Protein AF-A0A965V7R8-F1 (afdb_monomer_lite)

Foldseek 3Di:
DDPDPPPPPDQQKFKEKFKEQDWPVQRKIKIWIKMWGAPAFPFLEPDPVVSVVVRVLLVVLRVPDPQDPPDDDDDPPDPPCLATAMATDDMDTGQQADPVGHSLRSVVVVCVVVVHGQEYEYQAFLDAQPVLPDPDDDPDLVPDPDPFSVLLQVLQVVCVVPDVDPRDRDDSNQATSVLSVCQSQCLVLQQPGGPPSGTCCDPGNVVVNVVLNVSVVVSCVVRVSHFYEYENLLQLLSLLCLVLVNDNNLSNVCQPQPSNLVSQLVSVVSCVVVSRYDYRPPDDPCLSSCCSRDSSNVSNVSSSSLVSCRRSSQWYFDCVQQPDPDPDSRGRGHTHGVSSVPPRPPD

pLDDT: mean 81.97, std 16.09, range [33.31, 97.5]

Radius of gyration: 20.45 Å; chains: 1; bounding box: 45×70×61 Å

Sequence (347 aa):
MTESSSHRNTSPSVQVIGIHVGGVANQKSSLVRARCTVREIRTGVSDRSLHSLVSKRISESLTGSALGVAGAQYDAESSDLKNSPLFWEAFSSELGPSANLDADTRLLETINDLGGAQIFCLDAPLTFPVCTICSRACRGVTFCPENQVREMIKLWEEEKEHEARRSRMPVPHTERLFEAYARRRYDHLGAGGSIDLESALSSNKAPLTARAHHLARRLKAIYPNAIIVETHPWLAAVGWALHCGFRLNHVGELRQPDSGRIARAGLLKKLELSKIAFRSASFMEDLFLELSDHVEIFAAAIAAMSGWGLVNGLCDIQPVFVDQGLADPLQGWALVPRELATYGWGH

Secondary structure (DSSP, 8-state):
---------PPPEEEEEEEE---TTT--EEEEEEEEE-S------SSHHHHHHHHHHHHHHHHT--------------TT-SSPPEEEEEEEEEE---SSS-HHHHHHHHHHHTT--SEEEESS-SS--TTTS--S----STT---HHHHHHHHHHHHHHHH--S-PPPP-TTT--HHHHHHHHHHGGGSTTS------TTSTTHHHHHHHHHHHHHHHHHH-TT-EEEEE-HHHHHHHHHHHTT--GGGTGGGGSSHHHHHHHHHHHHHHHHTTSEEE-TTS-HHHHHHHHH-HHHHHHHHHHHHHHHHHTT-EE--GGG--S--SSTTTT-EEEEHHHHHHTT--

Structure (mmCIF, N/CA/C/O backbone):
data_AF-A0A965V7R8-F1
#
_entry.id   AF-A0A965V7R8-F1
#
loop_
_atom_site.group_PDB
_atom_site.id
_atom_site.type_symbol
_atom_site.label_atom_id
_atom_site.label_alt_id
_atom_site.label_comp_id
_atom_site.label_asym_id
_atom_site.label_entity_id
_atom_site.label_seq_id
_atom_site.pdbx_PDB_ins_code
_atom_site.Cartn_x
_atom_site.Cartn_y
_atom_site.Cartn_z
_atom_site.occupancy
_atom_site.B_iso_or_equiv
_atom_site.auth_seq_id
_atom_site.auth_comp_id
_atom_site.auth_asym_id
_atom_site.auth_atom_id
_atom_site.pdbx_PDB_model_num
ATOM 1 N N . MET A 1 1 ? -20.746 40.546 32.331 1.00 45.41 1 MET A N 1
ATOM 2 C CA . MET A 1 1 ? -19.821 40.143 31.253 1.00 45.41 1 MET A CA 1
ATOM 3 C C . MET A 1 1 ? -19.759 38.629 31.255 1.00 45.41 1 MET A C 1
ATOM 5 O O . MET A 1 1 ? -19.096 38.053 32.101 1.00 45.41 1 MET A O 1
ATOM 9 N N . THR A 1 2 ? -20.560 37.991 30.411 1.00 42.50 2 THR A N 1
ATOM 10 C CA . THR A 1 2 ? -20.544 36.542 30.193 1.00 42.50 2 THR A CA 1
ATOM 11 C C . THR A 1 2 ? -19.576 36.266 29.054 1.00 42.50 2 THR A C 1
ATOM 13 O O . THR A 1 2 ? -19.882 36.582 27.905 1.00 42.50 2 THR A O 1
ATOM 16 N N . GLU A 1 3 ? -18.395 35.744 29.373 1.00 42.34 3 GLU A N 1
ATOM 17 C CA . GLU A 1 3 ? -17.474 35.205 28.376 1.00 42.34 3 GLU A CA 1
ATOM 18 C C . GLU A 1 3 ? -18.157 34.017 27.697 1.00 42.34 3 GLU A C 1
ATOM 20 O O . GLU A 1 3 ? -18.336 32.955 28.291 1.00 42.34 3 GLU A O 1
ATOM 25 N N . SER A 1 4 ? -18.608 34.207 26.456 1.00 45.66 4 SER A N 1
ATOM 26 C CA . SER A 1 4 ? -19.064 33.094 25.637 1.00 45.66 4 SER A CA 1
ATOM 27 C C . SER A 1 4 ? -17.837 32.249 25.303 1.00 45.66 4 SER A C 1
ATOM 29 O O . SER A 1 4 ? -17.029 32.633 24.450 1.00 45.66 4 SER A O 1
ATOM 31 N N . SER A 1 5 ? -17.674 31.112 25.978 1.00 46.72 5 SER A N 1
ATOM 32 C CA . SER A 1 5 ? -16.709 30.092 25.586 1.00 46.72 5 SER A CA 1
ATOM 33 C C . SER A 1 5 ? -17.102 29.586 24.203 1.00 46.72 5 SER A C 1
ATOM 35 O O . SER A 1 5 ? -17.973 28.729 24.049 1.00 46.72 5 SER A O 1
ATOM 37 N N . SER A 1 6 ? -16.497 30.176 23.174 1.00 47.56 6 SER A N 1
ATOM 38 C CA . SER A 1 6 ? -16.602 29.687 21.808 1.00 47.56 6 SER A CA 1
ATOM 39 C C . SER A 1 6 ? -15.996 28.288 21.777 1.00 47.56 6 SER A C 1
ATOM 41 O O . SER A 1 6 ? -14.780 28.108 21.739 1.00 47.56 6 SER A O 1
ATOM 43 N N . HIS A 1 7 ? -16.857 27.275 21.854 1.00 50.09 7 HIS A N 1
ATOM 44 C CA . HIS A 1 7 ? -16.484 25.906 21.547 1.00 50.09 7 HIS A CA 1
ATOM 45 C C . HIS A 1 7 ? -16.027 25.897 20.090 1.00 50.09 7 HIS A C 1
ATOM 47 O O . HIS A 1 7 ? -16.835 25.883 19.162 1.00 50.09 7 HIS A O 1
ATOM 53 N N . ARG A 1 8 ? -14.712 26.002 19.876 1.00 53.78 8 ARG A N 1
ATOM 54 C CA . ARG A 1 8 ? -14.126 25.832 18.553 1.00 53.78 8 ARG A CA 1
ATOM 55 C C . ARG A 1 8 ? -14.377 24.384 18.166 1.00 53.78 8 ARG A C 1
ATOM 57 O O . ARG A 1 8 ? -13.761 23.487 18.733 1.00 53.78 8 ARG A O 1
ATOM 64 N N . ASN A 1 9 ? -15.296 24.175 17.228 1.00 56.03 9 ASN A N 1
ATOM 65 C CA . ASN A 1 9 ? -15.493 22.881 16.593 1.00 56.03 9 ASN A CA 1
ATOM 66 C C . ASN A 1 9 ? -14.164 22.470 15.957 1.00 56.03 9 ASN A C 1
ATOM 68 O O . ASN A 1 9 ? -13.766 23.002 14.918 1.00 56.03 9 ASN A O 1
ATOM 72 N N . THR A 1 10 ? -13.446 21.562 16.611 1.00 66.75 10 THR A N 1
ATOM 73 C CA . THR A 1 10 ? -12.266 20.938 16.031 1.00 66.75 10 THR A CA 1
ATOM 74 C C . THR A 1 10 ? -12.739 20.117 14.841 1.00 66.75 10 THR A C 1
ATOM 76 O O . THR A 1 10 ? -13.661 19.308 14.942 1.00 66.75 10 THR A O 1
ATOM 79 N N . SER A 1 11 ? -12.161 20.377 13.669 1.00 74.81 11 SER A N 1
ATOM 80 C CA . SER A 1 11 ? -12.463 19.559 12.495 1.00 74.81 11 SER A CA 1
ATOM 81 C C . SER A 1 11 ? -12.041 18.116 12.782 1.00 74.81 11 SER A C 1
ATOM 83 O O . SER A 1 11 ? -10.960 17.919 13.347 1.00 74.81 11 SER A O 1
ATOM 85 N N . PRO A 1 12 ? -12.850 17.112 12.408 1.00 81.62 12 PRO A N 1
ATOM 86 C CA . PRO A 1 12 ? -12.493 15.725 12.647 1.00 81.62 12 PRO A CA 1
ATOM 87 C C . PRO A 1 12 ? -11.187 15.390 11.920 1.00 81.62 12 PRO A C 1
ATOM 89 O O . PRO A 1 12 ? -10.941 15.832 10.792 1.00 81.62 12 PRO A O 1
ATOM 92 N N . SER A 1 13 ? -10.332 14.620 12.587 1.00 87.69 13 SER A N 1
ATOM 93 C CA . SER A 1 13 ? -9.062 14.151 12.039 1.00 87.69 13 SER A CA 1
ATOM 94 C C . SER A 1 13 ? -9.090 12.644 11.838 1.00 87.69 13 SER A C 1
ATOM 96 O O . SER A 1 13 ? -9.492 11.919 12.743 1.00 87.69 13 SER A O 1
ATOM 98 N N . VAL A 1 14 ? -8.607 12.183 10.688 1.00 90.31 14 VAL A N 1
ATOM 99 C CA . VAL A 1 14 ? -8.366 10.768 10.402 1.00 90.31 14 VAL A CA 1
ATOM 100 C C . VAL A 1 14 ? -6.888 10.467 10.620 1.00 90.31 14 VAL A C 1
ATOM 102 O O . VAL A 1 14 ? -6.018 11.147 10.067 1.00 90.31 14 VAL A O 1
ATOM 105 N N . GLN A 1 15 ? -6.617 9.439 11.416 1.00 94.25 15 GLN A N 1
ATOM 106 C CA . GLN A 1 15 ? -5.307 8.825 11.580 1.00 94.25 15 GLN A CA 1
ATOM 107 C C . GLN A 1 15 ? -5.174 7.651 10.612 1.00 94.25 15 GLN A C 1
ATOM 109 O O . GLN A 1 15 ? -6.080 6.824 10.462 1.00 94.25 15 GLN A O 1
ATOM 114 N N . VAL A 1 16 ? -4.015 7.586 9.971 1.00 95.19 16 VAL A N 1
ATOM 115 C CA . VAL A 1 16 ? -3.630 6.531 9.043 1.00 95.19 16 VAL A CA 1
ATOM 116 C C . VAL A 1 16 ? -2.294 5.969 9.500 1.00 95.19 16 VAL A C 1
ATOM 118 O O . VAL A 1 16 ? -1.352 6.727 9.716 1.00 95.19 16 VAL A O 1
ATOM 121 N N . ILE A 1 17 ? -2.190 4.651 9.625 1.00 97.12 17 ILE A N 1
ATOM 122 C CA . ILE A 1 17 ? -0.914 3.973 9.860 1.00 97.12 17 ILE A CA 1
ATOM 123 C C . ILE A 1 17 ? -0.565 3.162 8.619 1.00 97.12 17 ILE A C 1
ATOM 125 O O . ILE A 1 17 ? -1.306 2.267 8.215 1.00 97.12 17 ILE A O 1
ATOM 129 N N . GLY A 1 18 ? 0.572 3.485 8.012 1.00 97.38 18 GLY A N 1
ATOM 130 C CA . GLY A 1 18 ? 1.202 2.655 6.995 1.00 97.38 18 GLY A CA 1
ATOM 131 C C . GLY A 1 18 ? 2.183 1.688 7.639 1.00 97.38 18 GLY A C 1
ATOM 132 O O . GLY A 1 18 ? 2.902 2.064 8.563 1.00 97.38 18 GLY A O 1
ATOM 133 N N . ILE A 1 19 ? 2.188 0.445 7.170 1.00 97.50 19 ILE A N 1
ATOM 134 C CA . ILE A 1 19 ? 2.959 -0.661 7.734 1.00 97.50 19 ILE A CA 1
ATOM 135 C C . ILE A 1 19 ? 3.759 -1.308 6.608 1.00 97.50 19 ILE A C 1
ATOM 137 O O . ILE A 1 19 ? 3.181 -1.850 5.664 1.00 97.50 19 ILE A O 1
ATOM 141 N N . HIS A 1 20 ? 5.081 -1.280 6.755 1.00 96.69 20 HIS A N 1
ATOM 142 C CA . HIS A 1 20 ? 5.987 -2.155 6.031 1.00 96.69 20 HIS A CA 1
ATOM 143 C C . HIS A 1 20 ? 6.082 -3.492 6.767 1.00 96.69 20 HIS A C 1
ATOM 145 O O . HIS A 1 20 ? 6.571 -3.554 7.900 1.00 96.69 20 HIS A O 1
ATOM 151 N N . VAL A 1 21 ? 5.600 -4.562 6.144 1.00 94.19 21 VAL A N 1
ATOM 152 C CA . VAL A 1 21 ? 5.621 -5.916 6.690 1.00 94.19 21 VAL A CA 1
ATOM 153 C C . VAL A 1 21 ? 6.982 -6.541 6.387 1.00 94.19 21 VAL A C 1
ATOM 155 O O . VAL A 1 21 ? 7.278 -6.900 5.250 1.00 94.19 21 VAL A O 1
ATOM 158 N N . GLY A 1 22 ? 7.808 -6.699 7.424 1.00 88.44 22 GLY A N 1
ATOM 159 C CA . GLY A 1 22 ? 9.148 -7.276 7.290 1.00 88.44 22 GLY A CA 1
ATOM 160 C C . GLY A 1 22 ? 9.147 -8.735 6.822 1.00 88.44 22 GLY A C 1
ATOM 161 O O . GLY A 1 22 ? 8.294 -9.531 7.233 1.00 88.44 22 GLY A O 1
ATOM 162 N N . GLY A 1 23 ? 10.135 -9.091 5.997 1.00 82.88 23 GLY A N 1
ATOM 163 C CA . GLY A 1 23 ? 10.342 -10.444 5.472 1.00 82.88 23 GLY A CA 1
ATOM 164 C C . GLY A 1 23 ? 10.648 -11.487 6.548 1.00 82.88 23 GLY A C 1
ATOM 165 O O . GLY A 1 23 ? 11.007 -11.170 7.675 1.00 82.88 23 GLY A O 1
ATOM 166 N N . VAL A 1 24 ? 10.556 -12.769 6.192 1.00 72.31 24 VAL A N 1
ATOM 167 C CA . VAL A 1 24 ? 10.786 -13.896 7.123 1.00 72.31 24 VAL A CA 1
ATOM 168 C C . VAL A 1 24 ? 12.202 -13.961 7.693 1.00 72.31 24 VAL A C 1
ATOM 170 O O . VAL A 1 24 ? 12.375 -14.475 8.792 1.00 72.31 24 VAL A O 1
ATOM 173 N N . ALA A 1 25 ? 13.202 -13.446 6.972 1.00 72.75 25 ALA A N 1
ATOM 174 C CA . ALA A 1 25 ? 14.601 -13.538 7.386 1.00 72.75 25 ALA A CA 1
ATOM 175 C C . ALA A 1 25 ? 14.944 -12.624 8.574 1.00 72.75 25 ALA A C 1
ATOM 177 O O . ALA A 1 25 ? 15.746 -13.001 9.422 1.00 72.75 25 ALA A O 1
ATOM 178 N N . ASN A 1 26 ? 14.348 -11.430 8.642 1.00 71.88 26 ASN A N 1
ATOM 179 C CA . ASN A 1 26 ? 14.623 -10.448 9.694 1.00 71.88 26 ASN A CA 1
ATOM 180 C C . ASN A 1 26 ? 13.392 -10.137 10.563 1.00 71.88 26 ASN A C 1
ATOM 182 O O . ASN A 1 26 ? 13.553 -9.646 11.676 1.00 71.88 26 ASN A O 1
ATOM 186 N N . GLN A 1 27 ? 12.179 -10.408 10.066 1.00 78.94 27 GLN A N 1
ATOM 187 C CA . GLN A 1 27 ? 10.875 -10.079 10.660 1.00 78.94 27 GLN A CA 1
ATOM 188 C C . GLN A 1 27 ? 10.736 -8.621 11.123 1.00 78.94 27 GLN A C 1
ATOM 190 O O . GLN A 1 27 ? 9.812 -8.291 11.864 1.00 78.94 27 GLN A O 1
ATOM 195 N N . LYS A 1 28 ? 11.620 -7.735 10.655 1.00 91.44 28 LYS A N 1
ATOM 196 C CA . LYS A 1 28 ? 11.684 -6.332 11.055 1.00 91.44 28 LYS A CA 1
ATOM 197 C C . LYS A 1 28 ? 10.643 -5.545 10.279 1.00 91.44 28 LYS A C 1
ATOM 199 O O . LYS A 1 28 ? 10.824 -5.289 9.093 1.00 91.44 28 LYS A O 1
ATOM 204 N N . SER A 1 29 ? 9.551 -5.191 10.940 1.00 94.94 29 SER A N 1
ATOM 205 C CA . SER A 1 29 ? 8.546 -4.300 10.364 1.00 94.94 29 SER A CA 1
ATOM 206 C C . SER A 1 29 ? 8.887 -2.840 10.647 1.00 94.94 29 SER A C 1
ATOM 208 O O . SER A 1 29 ? 9.573 -2.531 11.619 1.00 94.94 29 SER A O 1
ATOM 210 N N . SER A 1 30 ? 8.361 -1.943 9.826 1.00 95.81 30 SER A N 1
ATOM 211 C CA . SER A 1 30 ? 8.405 -0.503 10.082 1.00 95.81 30 SER A CA 1
ATOM 212 C C . SER A 1 30 ? 6.999 0.059 9.955 1.00 95.81 30 SER A C 1
ATOM 214 O O . SER A 1 30 ? 6.177 -0.472 9.207 1.00 95.81 30 SER A O 1
ATOM 216 N N . LEU A 1 31 ? 6.701 1.132 10.675 1.00 96.06 31 LEU A N 1
ATOM 217 C CA . LEU A 1 31 ? 5.421 1.819 10.555 1.00 96.06 31 LEU A CA 1
ATOM 218 C C . LEU A 1 31 ? 5.608 3.327 10.537 1.00 96.06 31 LEU A C 1
ATOM 220 O O . LEU A 1 31 ? 6.562 3.859 11.105 1.00 96.06 31 LEU A O 1
ATOM 224 N N . VAL A 1 32 ? 4.656 4.005 9.908 1.00 95.50 32 VAL A N 1
ATOM 225 C CA . VAL A 1 32 ? 4.542 5.461 9.911 1.00 95.50 32 VAL A CA 1
ATOM 226 C C . VAL A 1 32 ? 3.099 5.818 10.214 1.00 95.50 32 VAL A C 1
ATOM 228 O O . VAL A 1 32 ? 2.181 5.405 9.503 1.00 95.50 32 VAL A O 1
ATOM 231 N N . ARG A 1 33 ? 2.905 6.602 11.273 1.00 95.00 33 ARG A N 1
ATOM 232 C CA . ARG A 1 33 ? 1.619 7.195 11.618 1.00 95.00 33 ARG A CA 1
ATOM 233 C C . ARG A 1 33 ? 1.522 8.572 10.978 1.00 95.00 33 ARG A C 1
ATOM 235 O O . ARG A 1 33 ? 2.422 9.406 11.094 1.00 95.00 33 ARG A O 1
ATOM 242 N N . ALA A 1 34 ? 0.397 8.811 10.329 1.00 93.50 34 ALA A N 1
ATOM 243 C CA . ALA A 1 34 ? 0.058 10.072 9.713 1.00 93.50 34 ALA A CA 1
ATOM 244 C C . ALA A 1 34 ? -1.348 10.513 10.122 1.00 93.50 34 ALA A C 1
ATOM 246 O O . ALA A 1 34 ? -2.201 9.702 10.485 1.00 93.50 34 ALA A O 1
ATOM 247 N N . ARG A 1 35 ? -1.601 11.813 10.028 1.00 92.62 35 ARG A N 1
ATOM 248 C CA . ARG A 1 35 ? -2.885 12.434 10.336 1.00 92.62 35 ARG A CA 1
ATOM 249 C C . ARG A 1 35 ? -3.282 13.391 9.229 1.00 92.62 35 ARG A C 1
ATOM 251 O O . ARG A 1 35 ? -2.446 14.088 8.664 1.00 92.62 35 ARG A O 1
ATOM 258 N N . CYS A 1 36 ? -4.575 13.469 8.957 1.00 89.62 36 CYS A N 1
ATOM 259 C CA . CYS A 1 36 ? -5.155 14.509 8.119 1.00 89.62 36 CYS A CA 1
ATOM 260 C C . CYS A 1 36 ? -6.468 14.995 8.727 1.00 89.62 36 CYS A C 1
ATOM 262 O O . CYS A 1 36 ? -7.170 14.246 9.406 1.00 89.62 36 CYS A O 1
ATOM 264 N N . THR A 1 37 ? -6.802 16.262 8.513 1.00 86.88 37 THR A N 1
ATOM 265 C CA . THR A 1 37 ? -8.132 16.790 8.834 1.00 86.88 37 THR A CA 1
ATOM 266 C C . THR A 1 37 ? -9.073 16.455 7.690 1.00 86.88 37 THR A C 1
ATOM 268 O O . THR A 1 37 ? -8.692 16.561 6.533 1.00 86.88 37 THR A O 1
ATOM 271 N N . VAL A 1 38 ? -10.306 16.047 7.956 1.00 79.19 38 VAL A N 1
ATOM 272 C CA . VAL A 1 38 ? -11.227 15.661 6.877 1.00 79.19 38 VAL A CA 1
ATOM 273 C C . VAL A 1 38 ? -12.457 16.540 6.955 1.00 79.19 38 VAL A C 1
ATOM 275 O O . VAL A 1 38 ? -13.204 16.488 7.924 1.00 79.19 38 VAL A O 1
ATOM 278 N N . ARG A 1 39 ? -12.656 17.379 5.932 1.00 77.19 39 ARG A N 1
ATOM 279 C CA . ARG A 1 39 ? -13.902 18.147 5.778 1.00 77.19 39 ARG A CA 1
ATOM 280 C C . ARG A 1 39 ? -15.001 17.288 5.159 1.00 77.19 39 ARG A C 1
ATOM 282 O O . ARG A 1 39 ? -16.153 17.376 5.558 1.00 77.19 39 ARG A O 1
ATOM 289 N N . GLU A 1 40 ? -14.620 16.464 4.190 1.00 81.19 40 GLU A N 1
ATOM 290 C CA . GLU A 1 40 ? -15.498 15.607 3.402 1.00 81.19 40 GLU A CA 1
ATOM 291 C C . GLU A 1 40 ? -14.709 14.370 2.958 1.00 81.19 40 GLU A C 1
ATOM 293 O O . GLU A 1 40 ? -13.531 14.479 2.614 1.00 81.19 40 GLU A O 1
ATOM 298 N N . ILE A 1 41 ? -15.355 13.204 2.958 1.00 81.62 41 ILE A N 1
ATOM 299 C CA . ILE A 1 41 ? -14.771 11.959 2.454 1.00 81.62 41 ILE A CA 1
ATOM 300 C C . ILE A 1 41 ? -15.117 11.841 0.966 1.00 81.62 41 ILE A C 1
ATOM 302 O O . ILE A 1 41 ? -16.285 11.711 0.608 1.00 81.62 41 ILE A O 1
ATOM 306 N N . ARG A 1 42 ? -14.106 11.852 0.093 1.00 80.38 42 ARG A N 1
ATOM 307 C CA . ARG A 1 42 ? -14.284 11.918 -1.372 1.00 80.38 42 ARG A CA 1
ATOM 308 C C . ARG A 1 42 ? -13.865 10.652 -2.105 1.00 80.38 42 ARG A C 1
ATOM 310 O O . ARG A 1 42 ? -13.358 10.759 -3.214 1.00 80.38 42 ARG A O 1
ATOM 317 N N . THR A 1 43 ? -14.001 9.488 -1.469 1.00 75.75 43 THR A N 1
ATOM 318 C CA . THR A 1 43 ? -13.330 8.241 -1.885 1.00 75.75 43 THR A CA 1
ATOM 319 C C . THR A 1 43 ? -13.226 8.062 -3.399 1.00 75.75 43 THR A C 1
ATOM 321 O O . THR A 1 43 ? -14.178 8.337 -4.131 1.00 75.75 43 THR A O 1
ATOM 324 N N . GLY A 1 44 ? -12.075 7.579 -3.883 1.00 70.44 44 GLY A N 1
ATOM 325 C CA . GLY A 1 44 ? -11.834 7.443 -5.322 1.00 70.44 44 GLY A CA 1
ATOM 326 C C . GLY A 1 44 ? -12.718 6.405 -6.029 1.00 70.44 44 GLY A C 1
ATOM 327 O O . GLY A 1 44 ? -12.620 6.205 -7.234 1.00 70.44 44 GLY A O 1
ATOM 328 N N . VAL A 1 45 ? -13.599 5.737 -5.289 1.00 74.25 45 VAL A N 1
ATOM 329 C CA . VAL A 1 45 ? -14.395 4.607 -5.753 1.00 74.25 45 VAL A CA 1
ATOM 330 C C . VAL A 1 45 ? -15.493 5.069 -6.707 1.00 74.25 45 VAL A C 1
ATOM 332 O O . VAL A 1 45 ? -16.340 5.884 -6.347 1.00 74.25 45 VAL A O 1
ATOM 335 N N . SER A 1 46 ? -15.498 4.525 -7.925 1.00 73.94 46 SER A N 1
ATOM 336 C CA . SER A 1 46 ? -16.515 4.828 -8.941 1.00 73.94 46 SER A CA 1
ATOM 337 C C . SER A 1 46 ? -17.886 4.220 -8.619 1.00 73.94 46 SER A C 1
ATOM 339 O O . SER A 1 46 ? -18.918 4.793 -8.970 1.00 73.94 46 SER A O 1
ATOM 341 N N . ASP A 1 47 ? -17.912 3.079 -7.928 1.00 80.19 47 ASP A N 1
ATOM 342 C CA . ASP A 1 47 ? -19.139 2.436 -7.467 1.00 80.19 47 ASP A CA 1
ATOM 343 C C . ASP A 1 47 ? -19.738 3.190 -6.267 1.00 80.19 47 ASP A C 1
ATOM 345 O O . ASP A 1 47 ? -19.117 3.321 -5.208 1.00 80.19 47 ASP A O 1
ATOM 349 N N . ARG A 1 48 ? -20.980 3.668 -6.419 1.00 81.31 48 ARG A N 1
ATOM 350 C CA . ARG A 1 48 ? -21.678 4.441 -5.378 1.00 81.31 48 ARG A CA 1
ATOM 351 C C . ARG A 1 48 ? -21.927 3.640 -4.101 1.00 81.31 48 ARG A C 1
ATOM 353 O O . ARG A 1 48 ? -21.852 4.215 -3.020 1.00 81.31 48 ARG A O 1
ATOM 360 N N . SER A 1 49 ? -22.229 2.347 -4.208 1.00 81.00 49 SER A N 1
ATOM 361 C CA . SER A 1 49 ? -22.511 1.496 -3.047 1.00 81.00 49 SER A CA 1
ATOM 362 C C . SER A 1 49 ? -21.249 1.266 -2.217 1.00 81.00 49 SER A C 1
ATOM 364 O O . SER A 1 49 ? -21.277 1.410 -0.992 1.00 81.00 49 SER A O 1
ATOM 366 N N . LEU A 1 50 ? -20.117 1.026 -2.884 1.00 77.75 50 LEU A N 1
ATOM 367 C CA . LEU A 1 50 ? -18.815 0.899 -2.237 1.00 77.75 50 LEU A CA 1
ATOM 368 C C . LEU A 1 50 ? -18.348 2.235 -1.654 1.00 77.75 50 LEU A C 1
ATOM 370 O O . LEU A 1 50 ? -17.874 2.264 -0.519 1.00 77.75 50 LEU A O 1
ATOM 374 N N . HIS A 1 51 ? -18.536 3.349 -2.371 1.00 82.19 51 HIS A N 1
ATOM 375 C CA . HIS A 1 51 ? -18.273 4.683 -1.831 1.00 82.19 51 HIS A CA 1
ATOM 376 C C . HIS A 1 51 ? -19.057 4.914 -0.531 1.00 82.19 51 HIS A C 1
ATOM 378 O O . HIS A 1 51 ? -18.464 5.266 0.488 1.00 82.19 51 HIS A O 1
ATOM 384 N N . SER A 1 52 ? -20.371 4.657 -0.532 1.00 82.88 52 SER A N 1
ATOM 385 C CA . SER A 1 52 ? -21.211 4.798 0.662 1.00 82.88 52 SER A CA 1
ATOM 386 C C . SER A 1 52 ? -20.751 3.903 1.812 1.00 82.88 52 SER A C 1
ATOM 388 O O . SER A 1 52 ? -20.746 4.352 2.957 1.00 82.88 52 SER A O 1
ATOM 390 N N . LEU A 1 53 ? -20.327 2.668 1.531 1.00 82.75 53 LEU A N 1
ATOM 391 C CA . LEU A 1 53 ? -19.811 1.751 2.545 1.00 82.75 53 LEU A CA 1
ATOM 392 C C . LEU A 1 53 ? -18.512 2.263 3.185 1.00 82.75 53 LEU A C 1
ATOM 394 O O . LEU A 1 53 ? -18.390 2.252 4.411 1.00 82.75 53 LEU A O 1
ATOM 398 N N . VAL A 1 54 ? -17.555 2.723 2.376 1.00 78.06 54 VAL A N 1
ATOM 399 C CA . VAL A 1 54 ? -16.273 3.260 2.864 1.00 78.06 54 VAL A CA 1
ATOM 400 C C . VAL A 1 54 ? -16.508 4.514 3.687 1.00 78.06 54 VAL A C 1
ATOM 402 O O . VAL A 1 54 ? -16.037 4.597 4.820 1.00 78.06 54 VAL A O 1
ATOM 405 N N . SER A 1 55 ? -17.279 5.460 3.148 1.00 81.81 55 SER A N 1
ATOM 406 C CA . SER A 1 55 ? -17.619 6.701 3.838 1.00 81.81 55 SER A CA 1
ATOM 407 C C . SER A 1 55 ? -18.298 6.410 5.173 1.00 81.81 55 SER A C 1
ATOM 409 O O . SER A 1 55 ? -17.880 6.950 6.193 1.00 81.81 55 SER A O 1
ATOM 411 N N . LYS A 1 56 ? -19.256 5.471 5.201 1.00 84.50 56 LYS A N 1
ATOM 412 C CA . LYS A 1 56 ? -19.917 5.029 6.433 1.00 84.50 56 LYS A CA 1
ATOM 413 C C . LYS A 1 56 ? -18.921 4.486 7.460 1.00 84.50 56 LYS A C 1
ATOM 415 O O . LYS A 1 56 ? -18.955 4.934 8.600 1.00 84.50 56 LYS A O 1
ATOM 420 N N . ARG A 1 57 ? -18.013 3.580 7.080 1.00 81.50 57 ARG A N 1
ATOM 421 C CA . ARG A 1 57 ? -17.041 3.007 8.029 1.00 81.50 57 ARG A CA 1
ATOM 422 C C . ARG A 1 57 ? -16.050 4.031 8.567 1.00 81.50 57 ARG A C 1
ATOM 424 O O . ARG A 1 57 ? -15.763 4.022 9.761 1.00 81.50 57 ARG A O 1
ATOM 431 N N . ILE A 1 58 ? -15.552 4.928 7.713 1.00 79.31 58 ILE A N 1
ATOM 432 C CA . ILE A 1 58 ? -14.689 6.027 8.167 1.00 79.31 58 ILE A CA 1
ATOM 433 C C . ILE A 1 58 ? -15.469 6.890 9.162 1.00 79.31 58 ILE A C 1
ATOM 435 O O . ILE A 1 58 ? -14.973 7.140 10.258 1.00 79.31 58 ILE A O 1
ATOM 439 N N . SER A 1 59 ? -16.703 7.286 8.842 1.00 81.12 59 SER A N 1
ATOM 440 C CA . SER A 1 59 ? -17.542 8.067 9.755 1.00 81.12 59 SER A CA 1
ATOM 441 C C . SER A 1 59 ? -17.797 7.350 11.085 1.00 81.12 59 SER A C 1
ATOM 443 O O . SER A 1 59 ? -17.615 7.957 12.137 1.00 81.12 59 SER A O 1
ATOM 445 N N . GLU A 1 60 ? -18.130 6.058 11.069 1.00 83.94 60 GLU A N 1
ATOM 446 C CA . GLU A 1 60 ? -18.327 5.251 12.282 1.00 83.94 60 GLU A CA 1
ATOM 447 C C . GLU A 1 60 ? -17.048 5.180 13.131 1.00 83.94 60 GLU A C 1
ATOM 449 O O . GLU A 1 60 ? -17.095 5.363 14.352 1.00 83.94 60 GLU A O 1
ATOM 454 N N . SER A 1 61 ? -15.888 5.005 12.488 1.00 75.19 61 SER A N 1
ATOM 455 C CA . SER A 1 61 ? -14.584 4.981 13.162 1.00 75.19 61 SER A CA 1
ATOM 456 C C . SER A 1 61 ? -14.214 6.327 13.800 1.00 75.19 61 SER A C 1
ATOM 458 O O . SER A 1 61 ? -13.586 6.355 14.860 1.00 75.19 61 SER A O 1
ATOM 460 N N . LEU A 1 62 ? -14.656 7.439 13.204 1.00 74.94 62 LEU A N 1
ATOM 461 C CA . LEU A 1 62 ? -14.469 8.787 13.739 1.00 74.94 62 LEU A CA 1
ATOM 462 C C . LEU A 1 62 ? -15.381 9.051 14.941 1.00 74.94 62 LEU A C 1
ATOM 464 O O . LEU A 1 62 ? -14.934 9.626 15.928 1.00 74.94 62 LEU A O 1
ATOM 468 N N . THR A 1 63 ? -16.639 8.602 14.891 1.00 65.31 63 THR A N 1
ATOM 469 C CA . THR A 1 63 ? -17.615 8.821 15.975 1.00 65.31 63 THR A CA 1
ATOM 470 C C . THR A 1 63 ? -17.382 7.949 17.208 1.00 65.31 63 THR A C 1
ATOM 472 O O . THR A 1 63 ? -17.718 8.358 18.314 1.00 65.31 63 THR A O 1
ATOM 475 N N . GLY A 1 64 ? -16.811 6.752 17.032 1.00 53.34 64 GLY A N 1
ATOM 476 C CA . GLY A 1 64 ? -16.552 5.808 18.125 1.00 53.34 64 GLY A CA 1
ATOM 477 C C . GLY A 1 64 ? -15.204 5.998 18.824 1.00 53.34 64 GLY A C 1
ATOM 478 O O . GLY A 1 64 ? -14.917 5.304 19.797 1.00 53.34 64 GLY A O 1
ATOM 479 N N . SER A 1 65 ? -14.354 6.901 18.330 1.00 46.84 65 SER A N 1
ATOM 480 C CA . SER A 1 65 ? -12.998 7.063 18.844 1.00 46.84 65 SER A CA 1
ATOM 481 C C . SER A 1 65 ? -12.982 7.958 20.085 1.00 46.84 65 SER A C 1
ATOM 483 O O . SER A 1 65 ? -12.951 9.180 19.983 1.00 46.84 65 SER A O 1
ATOM 485 N N . ALA A 1 66 ? -12.860 7.340 21.263 1.00 38.62 66 ALA A N 1
ATOM 486 C CA . ALA A 1 66 ? -12.307 7.956 22.476 1.00 38.62 66 ALA A CA 1
ATOM 487 C C . ALA A 1 66 ? -10.796 8.281 22.333 1.00 38.62 66 ALA A C 1
ATOM 489 O O . ALA A 1 66 ? -10.040 8.218 23.301 1.00 38.62 66 ALA A O 1
ATOM 490 N N . LEU A 1 67 ? -10.329 8.583 21.117 1.00 42.72 67 LEU A N 1
ATOM 491 C CA . LEU A 1 67 ? -8.943 8.925 20.827 1.00 42.72 67 LEU A CA 1
ATOM 492 C C . LEU A 1 67 ? -8.798 10.433 20.976 1.00 42.72 67 LEU A C 1
ATOM 494 O O . LEU A 1 67 ? -9.341 11.206 20.187 1.00 42.72 67 LEU A O 1
ATOM 498 N N . GLY A 1 68 ? -8.102 10.839 22.037 1.00 34.94 68 GLY A N 1
ATOM 499 C CA . GLY A 1 68 ? -7.847 12.234 22.363 1.00 34.94 68 GLY A CA 1
ATOM 500 C C . GLY A 1 68 ? -7.296 12.996 21.161 1.00 34.94 68 GLY A C 1
ATOM 501 O O . GLY A 1 68 ? -6.237 12.676 20.620 1.00 34.94 68 GLY A O 1
ATOM 502 N N . VAL A 1 69 ? -8.029 14.027 20.750 1.00 35.12 69 VAL A N 1
ATOM 503 C CA . VAL A 1 69 ? -7.606 14.974 19.722 1.00 35.12 69 VAL A CA 1
ATOM 504 C C . VAL A 1 69 ? -6.539 15.878 20.338 1.00 35.12 69 VAL A C 1
ATOM 506 O O . VAL A 1 69 ? -6.851 16.904 20.938 1.00 35.12 69 VAL A O 1
ATOM 509 N N . ALA A 1 70 ? -5.265 15.508 20.213 1.00 36.44 70 ALA A N 1
ATOM 510 C CA . ALA A 1 70 ? -4.180 16.462 20.413 1.00 36.44 70 ALA A CA 1
ATOM 511 C C . ALA A 1 70 ? -4.196 17.437 19.225 1.00 36.44 70 ALA A C 1
ATOM 513 O O . ALA A 1 70 ? -3.846 17.085 18.097 1.00 36.44 70 ALA A O 1
ATOM 514 N N . GLY A 1 71 ? -4.699 18.648 19.465 1.00 33.31 71 GLY A N 1
ATOM 515 C CA . GLY A 1 71 ? -4.817 19.683 18.447 1.00 33.31 71 GLY A CA 1
ATOM 516 C C . GLY A 1 71 ? -3.444 20.165 17.989 1.00 33.31 71 GLY A C 1
ATOM 517 O O . GLY A 1 71 ? -2.759 20.866 18.725 1.00 33.31 71 GLY A O 1
ATOM 518 N N . ALA A 1 72 ? -3.060 19.846 16.755 1.00 36.94 72 ALA A N 1
ATOM 519 C CA . ALA A 1 72 ? -2.073 20.656 16.053 1.00 36.94 72 ALA A CA 1
ATOM 520 C C . ALA A 1 72 ? -2.783 21.922 15.558 1.00 36.94 72 ALA A C 1
ATOM 522 O O . ALA A 1 72 ? -3.751 21.831 14.799 1.00 36.94 72 ALA A O 1
ATOM 523 N N . GLN A 1 73 ? -2.333 23.092 16.009 1.00 36.47 73 GLN A N 1
ATOM 524 C CA . GLN A 1 73 ? -2.750 24.364 15.427 1.00 36.47 73 GLN A CA 1
ATOM 525 C C . GLN A 1 73 ? -2.189 24.453 14.005 1.00 36.47 73 GLN A C 1
ATOM 527 O O . GLN A 1 73 ? -0.984 24.328 13.798 1.00 36.47 73 GLN A O 1
ATOM 532 N N . TYR A 1 74 ? -3.073 24.635 13.029 1.00 43.12 74 TYR A N 1
ATOM 533 C CA . TYR A 1 74 ? -2.708 24.976 11.661 1.00 43.12 74 TYR A CA 1
ATOM 534 C C . TYR A 1 74 ? -3.574 26.159 11.239 1.00 43.12 74 TYR A C 1
ATOM 536 O O . TYR A 1 74 ? -4.805 26.075 11.305 1.00 43.12 74 TYR A O 1
ATOM 544 N N . ASP A 1 75 ? -2.936 27.255 10.838 1.00 40.16 75 ASP A N 1
ATOM 545 C CA . ASP A 1 75 ? -3.622 28.457 10.374 1.00 40.16 75 ASP A CA 1
ATOM 546 C C . ASP A 1 75 ? -4.251 28.179 9.004 1.00 40.16 75 ASP A C 1
ATOM 548 O O . ASP A 1 75 ? -3.589 28.032 7.976 1.00 40.16 75 ASP A O 1
ATOM 552 N N . ALA A 1 76 ? -5.573 28.018 9.011 1.00 41.03 76 ALA A N 1
ATOM 553 C CA . ALA A 1 76 ? -6.380 27.530 7.899 1.00 41.03 76 ALA A CA 1
ATOM 554 C C . ALA A 1 76 ? -6.713 28.606 6.842 1.00 41.03 76 ALA A C 1
ATOM 556 O O . ALA A 1 76 ? -7.810 28.594 6.285 1.00 41.03 76 ALA A O 1
ATOM 557 N N . GLU A 1 77 ? -5.793 29.527 6.544 1.00 39.69 77 GLU A N 1
ATOM 558 C CA . GLU A 1 77 ? -6.061 30.665 5.645 1.00 39.69 77 GLU A CA 1
ATOM 559 C C . GLU A 1 77 ? -5.785 30.402 4.148 1.00 39.69 77 GLU A C 1
ATOM 561 O O . GLU A 1 77 ? -5.887 31.311 3.330 1.00 39.69 77 GLU A O 1
ATOM 566 N N . SER A 1 78 ? -5.504 29.162 3.725 1.00 41.12 78 SER A N 1
ATOM 567 C CA . SER A 1 78 ? -5.360 28.831 2.294 1.00 41.12 78 SER A CA 1
ATOM 568 C C . SER A 1 78 ? -6.603 28.113 1.754 1.00 41.12 78 SER A C 1
ATOM 570 O O . SER A 1 78 ? -6.750 26.898 1.876 1.00 41.12 78 SER A O 1
ATOM 572 N N . SER A 1 79 ? -7.505 28.882 1.142 1.00 41.50 79 SER A N 1
ATOM 573 C CA . SER A 1 79 ? -8.781 28.448 0.550 1.00 41.50 79 SER A CA 1
ATOM 574 C C . SER A 1 79 ? -8.670 27.594 -0.723 1.00 41.50 79 SER A C 1
ATOM 576 O O . SER A 1 79 ? -9.686 27.073 -1.177 1.00 41.50 79 SER A O 1
ATOM 578 N N . ASP A 1 80 ? -7.468 27.398 -1.274 1.00 46.53 80 ASP A N 1
ATOM 579 C CA . ASP A 1 80 ? -7.258 26.684 -2.547 1.00 46.53 80 ASP A CA 1
ATOM 580 C C . ASP A 1 80 ? -6.818 25.221 -2.405 1.00 46.53 80 ASP A C 1
ATOM 582 O O . ASP A 1 80 ? -6.751 24.480 -3.391 1.00 46.53 80 ASP A O 1
ATOM 586 N N . LEU A 1 81 ? -6.560 24.753 -1.184 1.00 50.94 81 LEU A N 1
ATOM 587 C CA . LEU A 1 81 ? -6.289 23.340 -0.948 1.00 50.94 81 LEU A CA 1
ATOM 588 C C . LEU A 1 81 ? -7.615 22.578 -0.927 1.00 50.94 81 LEU A C 1
ATOM 590 O O . LEU A 1 81 ? -8.242 22.392 0.114 1.00 50.94 81 LEU A O 1
ATOM 594 N N . LYS A 1 82 ? -8.051 22.120 -2.108 1.00 57.44 82 LYS A N 1
ATOM 595 C CA . LYS A 1 82 ? -9.223 21.238 -2.264 1.00 57.44 82 LYS A CA 1
ATOM 596 C C . LYS A 1 82 ? -9.141 19.971 -1.400 1.00 57.44 82 LYS A C 1
ATOM 598 O O . LYS A 1 82 ? -10.190 19.372 -1.167 1.00 57.44 82 LYS A O 1
ATOM 603 N N . ASN A 1 83 ? -7.942 19.601 -0.938 1.00 65.75 83 ASN A N 1
ATOM 604 C CA . ASN A 1 83 ? -7.650 18.439 -0.106 1.00 65.75 83 ASN A CA 1
ATOM 605 C C . ASN A 1 83 ? -6.876 18.878 1.140 1.00 65.75 83 ASN A C 1
ATOM 607 O O . ASN A 1 83 ? -5.966 19.704 1.047 1.00 65.75 83 ASN A O 1
ATOM 611 N N . SER A 1 84 ? -7.211 18.315 2.297 1.00 80.12 84 SER A N 1
ATOM 612 C CA . SER A 1 84 ? -6.440 18.565 3.511 1.00 80.12 84 SER A CA 1
ATOM 613 C C . SER A 1 84 ? -5.111 17.828 3.427 1.00 80.12 84 SER A C 1
ATOM 615 O O . SER A 1 84 ? -5.111 16.634 3.110 1.00 80.12 84 SER A O 1
ATOM 617 N N . PRO A 1 85 ? -3.987 18.478 3.734 1.00 86.56 85 PRO A N 1
ATOM 618 C CA . PRO A 1 85 ? -2.699 17.834 3.587 1.00 86.56 85 PRO A CA 1
ATOM 619 C C . PRO A 1 85 ? -2.494 16.705 4.601 1.00 86.56 85 PRO A C 1
ATOM 621 O O . PRO A 1 85 ? -3.110 16.669 5.673 1.00 86.56 85 PRO A O 1
ATOM 624 N N . LEU A 1 86 ? -1.601 15.786 4.247 1.00 89.50 86 LEU A N 1
ATOM 625 C CA . LEU A 1 86 ? -1.123 14.732 5.128 1.00 89.50 86 LEU A CA 1
ATOM 626 C C . LEU A 1 86 ? -0.044 15.274 6.066 1.00 89.50 86 LEU A C 1
ATOM 628 O O . LEU A 1 86 ? 0.882 15.941 5.618 1.00 89.50 86 LEU A O 1
ATOM 632 N N . PHE A 1 87 ? -0.108 14.933 7.346 1.00 91.00 87 PHE A N 1
ATOM 633 C CA . PHE A 1 87 ? 0.948 15.219 8.312 1.00 91.00 87 PHE A CA 1
ATOM 634 C C . PHE A 1 87 ? 1.528 13.908 8.816 1.00 91.00 87 PHE A C 1
ATOM 636 O O . PHE A 1 87 ? 0.822 13.148 9.477 1.00 91.00 87 PHE A O 1
ATOM 643 N N . TRP A 1 88 ? 2.799 13.634 8.532 1.00 90.31 88 TRP A N 1
ATOM 644 C CA . TRP A 1 88 ? 3.491 12.523 9.185 1.00 90.31 88 TRP A CA 1
ATOM 645 C C . TRP A 1 88 ? 3.811 12.911 10.633 1.00 90.31 88 TRP A C 1
ATOM 647 O O . TRP A 1 88 ? 4.351 13.990 10.888 1.00 90.31 88 TRP A O 1
ATOM 657 N N . GLU A 1 89 ? 3.417 12.061 11.582 1.00 89.56 89 GLU A N 1
ATOM 658 C CA . GLU A 1 89 ? 3.452 12.369 13.017 1.00 89.56 89 GLU A CA 1
ATOM 659 C C . GLU A 1 89 ? 4.522 11.588 13.767 1.00 89.56 89 GLU A C 1
ATOM 661 O O . GLU A 1 89 ? 5.194 12.138 14.633 1.00 89.56 89 GLU A O 1
ATOM 666 N N . ALA A 1 90 ? 4.634 10.297 13.465 1.00 90.00 90 ALA A N 1
ATOM 667 C CA . ALA A 1 90 ? 5.489 9.373 14.186 1.00 90.00 90 ALA A CA 1
ATOM 668 C C . ALA A 1 90 ? 5.897 8.221 13.274 1.00 90.00 90 ALA A C 1
ATOM 670 O O . ALA A 1 90 ? 5.205 7.896 12.305 1.00 90.00 90 ALA A O 1
ATOM 671 N N . PHE A 1 91 ? 7.004 7.581 13.617 1.00 92.69 91 PHE A N 1
ATOM 672 C CA . PHE A 1 91 ? 7.471 6.381 12.950 1.00 92.69 91 PHE A CA 1
ATOM 673 C C . PHE A 1 91 ? 8.065 5.417 13.970 1.00 92.69 91 PHE A C 1
ATOM 675 O O . PHE A 1 91 ? 8.410 5.790 15.091 1.00 92.69 91 PHE A O 1
ATOM 682 N N . SER A 1 92 ? 8.182 4.159 13.577 1.00 92.62 92 SER A N 1
ATOM 683 C CA . SER A 1 92 ? 9.008 3.187 14.281 1.00 92.62 92 SER A CA 1
ATOM 684 C C . SER A 1 92 ? 9.679 2.304 13.249 1.00 92.62 92 SER A C 1
ATOM 686 O O . SER A 1 92 ? 9.026 1.823 12.319 1.00 92.62 92 SER A O 1
ATOM 688 N N . SER A 1 93 ? 10.985 2.130 13.395 1.00 91.56 93 SER A N 1
ATOM 689 C CA . SER A 1 93 ? 11.810 1.320 12.512 1.00 91.56 93 SER A CA 1
ATOM 690 C C . SER A 1 93 ? 12.217 0.022 13.197 1.00 91.56 93 SER A C 1
ATOM 692 O O . SER A 1 93 ? 12.223 -0.088 14.424 1.00 91.56 93 SER A O 1
ATOM 694 N N . GLU A 1 94 ? 12.550 -0.977 12.383 1.00 88.88 94 GLU A N 1
ATOM 695 C CA . GLU A 1 94 ? 13.194 -2.211 12.835 1.00 88.88 94 GLU A CA 1
ATOM 696 C C . GLU A 1 94 ? 12.468 -2.965 13.966 1.00 88.88 94 GLU A C 1
ATOM 698 O O . GLU A 1 94 ? 13.084 -3.534 14.875 1.00 88.88 94 GLU A O 1
ATOM 703 N N . LEU A 1 95 ? 11.138 -3.025 13.891 1.00 90.88 95 LEU A N 1
ATOM 704 C CA . LEU A 1 95 ? 10.293 -3.781 14.814 1.00 90.88 95 LEU A CA 1
ATOM 705 C C . LEU A 1 95 ? 10.427 -5.283 14.540 1.00 90.88 95 LEU A C 1
ATOM 707 O O . LEU A 1 95 ? 9.608 -5.890 13.853 1.00 90.88 95 LEU A O 1
ATOM 711 N N . GLY A 1 96 ? 11.519 -5.861 15.035 1.00 92.56 96 GLY A N 1
ATOM 712 C CA . GLY A 1 96 ? 11.780 -7.299 15.062 1.00 92.56 96 GLY A CA 1
ATOM 713 C C . GLY A 1 96 ? 11.436 -7.937 16.415 1.00 92.56 96 GLY A C 1
ATOM 714 O O . GLY A 1 96 ? 11.035 -7.231 17.350 1.00 92.56 96 GLY A O 1
ATOM 715 N N . PRO A 1 97 ? 11.623 -9.261 16.546 1.00 91.88 97 PRO A N 1
ATOM 716 C CA . PRO A 1 97 ? 11.374 -9.965 17.800 1.00 91.88 97 PRO A CA 1
ATOM 717 C C . PRO A 1 97 ? 12.292 -9.451 18.919 1.00 91.88 97 PRO A C 1
ATOM 719 O O . PRO A 1 97 ? 13.403 -8.977 18.669 1.00 91.88 97 PRO A O 1
ATOM 722 N N . SER A 1 98 ? 11.826 -9.550 20.161 1.00 91.25 98 SER A N 1
ATOM 723 C CA . SER A 1 98 ? 12.624 -9.306 21.367 1.00 91.25 98 SER A CA 1
ATOM 724 C C . SER A 1 98 ? 12.762 -10.599 22.179 1.00 91.25 98 SER A C 1
ATOM 726 O O . SER A 1 98 ? 12.223 -11.633 21.796 1.00 91.25 98 SER A O 1
ATOM 728 N N . ALA A 1 99 ? 13.469 -10.561 23.314 1.00 91.62 99 ALA A N 1
ATOM 729 C CA . ALA A 1 99 ? 13.644 -11.740 24.169 1.00 91.62 99 ALA A CA 1
ATOM 730 C C . ALA A 1 99 ? 12.313 -12.361 24.642 1.00 91.62 99 ALA A C 1
ATOM 732 O O . ALA A 1 99 ? 12.252 -13.568 24.855 1.00 91.62 99 ALA A O 1
ATOM 733 N N . ASN A 1 100 ? 11.261 -11.546 24.785 1.00 93.38 100 ASN A N 1
ATOM 734 C CA . ASN A 1 100 ? 9.992 -11.960 25.393 1.00 93.38 100 ASN A CA 1
ATOM 735 C C . ASN A 1 100 ? 8.784 -11.841 24.455 1.00 93.38 100 ASN A C 1
ATOM 737 O O . ASN A 1 100 ? 7.692 -12.258 24.831 1.00 93.38 100 ASN A O 1
ATOM 741 N N . LEU A 1 101 ? 8.950 -11.251 23.268 1.00 92.56 101 LEU A N 1
ATOM 742 C CA . LEU A 1 101 ? 7.849 -10.960 22.351 1.00 92.56 101 LEU A CA 1
ATOM 743 C C . LEU A 1 101 ? 8.232 -11.320 20.922 1.00 92.56 101 LEU A C 1
ATOM 745 O O . LEU A 1 101 ? 9.312 -10.957 20.448 1.00 92.56 101 LEU A O 1
ATOM 749 N N . ASP A 1 102 ? 7.315 -11.977 20.218 1.00 93.19 102 ASP A N 1
ATOM 750 C CA . ASP A 1 102 ? 7.424 -12.130 18.775 1.00 93.19 102 ASP A CA 1
ATOM 751 C C 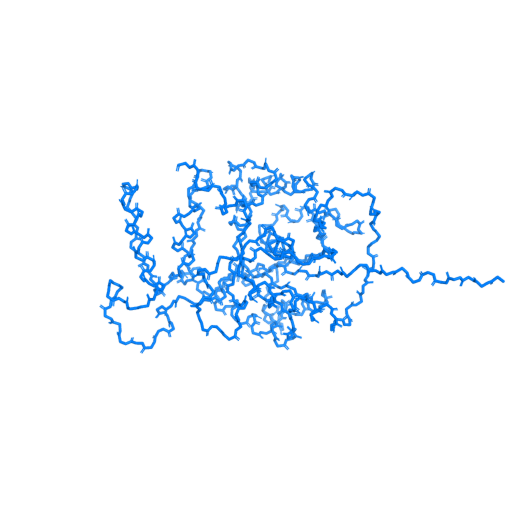. ASP A 1 102 ? 7.258 -10.773 18.064 1.00 93.19 102 ASP A C 1
ATOM 753 O O . ASP A 1 102 ? 6.749 -9.795 18.625 1.00 93.19 102 ASP A O 1
ATOM 757 N N . ALA A 1 103 ? 7.715 -10.708 16.813 1.00 92.75 103 ALA A N 1
ATOM 758 C CA . ALA A 1 103 ? 7.731 -9.468 16.043 1.00 92.75 103 ALA A CA 1
ATOM 759 C C . ALA A 1 103 ? 6.329 -8.875 15.813 1.00 92.75 103 ALA A C 1
ATOM 761 O O . ALA A 1 103 ? 6.184 -7.653 15.791 1.00 92.75 103 ALA A O 1
ATOM 762 N N . ASP A 1 104 ? 5.299 -9.713 15.652 1.00 94.69 104 ASP A N 1
ATOM 763 C CA . ASP A 1 104 ? 3.932 -9.247 15.401 1.00 94.69 104 ASP A CA 1
ATOM 764 C C . ASP A 1 104 ? 3.293 -8.700 16.673 1.00 94.69 104 ASP A C 1
ATOM 766 O O . ASP A 1 104 ? 2.643 -7.656 16.627 1.00 94.69 104 ASP A O 1
ATOM 770 N N . THR A 1 105 ? 3.523 -9.343 17.818 1.00 95.38 105 THR A N 1
ATOM 771 C CA . THR A 1 105 ? 3.064 -8.817 19.109 1.00 95.38 105 THR A CA 1
ATOM 772 C C . THR A 1 105 ? 3.696 -7.459 19.402 1.00 95.38 105 THR A C 1
ATOM 774 O O . THR A 1 105 ? 2.971 -6.509 19.694 1.00 95.38 105 THR A O 1
ATOM 777 N N . ARG A 1 106 ? 5.015 -7.313 19.216 1.00 95.50 106 ARG A N 1
ATOM 778 C CA . ARG A 1 106 ? 5.703 -6.024 19.402 1.00 95.50 106 ARG A CA 1
ATOM 779 C C . ARG A 1 106 ? 5.199 -4.946 18.434 1.00 95.50 106 ARG A C 1
ATOM 781 O O . ARG A 1 106 ? 5.055 -3.785 18.819 1.00 95.50 106 ARG A O 1
ATOM 788 N N . LEU A 1 107 ? 4.910 -5.311 17.183 1.00 95.88 107 LEU A N 1
ATOM 789 C CA . LEU A 1 107 ? 4.310 -4.400 16.206 1.00 95.88 107 LEU A CA 1
ATOM 790 C C . LEU A 1 107 ? 2.934 -3.902 16.677 1.00 95.88 107 LEU A C 1
ATOM 792 O O . LEU A 1 107 ? 2.664 -2.706 16.617 1.00 95.88 107 LEU A O 1
ATOM 796 N N . LEU A 1 108 ? 2.077 -4.799 17.169 1.00 96.50 108 LEU A N 1
ATOM 797 C CA . LEU A 1 108 ? 0.744 -4.448 17.666 1.00 96.50 108 LEU A CA 1
ATOM 798 C C . LEU A 1 108 ? 0.799 -3.594 18.942 1.00 96.50 108 LEU A C 1
ATOM 800 O O . LEU A 1 108 ? 0.011 -2.660 19.066 1.00 96.50 108 LEU A O 1
ATOM 804 N N . GLU A 1 109 ? 1.728 -3.871 19.859 1.00 96.12 109 GLU A N 1
ATOM 805 C CA . GLU A 1 109 ? 1.990 -3.016 21.028 1.00 96.12 109 GLU A CA 1
ATOM 806 C C . GLU A 1 109 ? 2.401 -1.607 20.596 1.00 96.12 109 GLU A C 1
ATOM 808 O O . GLU A 1 109 ? 1.782 -0.640 21.021 1.00 96.12 109 GLU A O 1
ATOM 813 N N . THR A 1 110 ? 3.331 -1.491 19.644 1.00 96.12 110 THR A N 1
ATOM 814 C CA . THR A 1 110 ? 3.755 -0.186 19.107 1.00 96.12 110 THR A CA 1
ATOM 815 C C . THR A 1 110 ? 2.583 0.577 18.472 1.00 96.12 110 THR A C 1
ATOM 817 O O . THR A 1 110 ? 2.453 1.788 18.634 1.00 96.12 110 THR A O 1
ATOM 820 N N . ILE A 1 111 ? 1.689 -0.117 17.757 1.00 96.31 111 ILE A N 1
ATOM 821 C CA . ILE A 1 111 ? 0.474 0.492 17.192 1.00 96.31 111 ILE A CA 1
ATOM 822 C C . ILE A 1 111 ? -0.458 0.997 18.304 1.00 96.31 111 ILE A C 1
ATOM 824 O O . ILE A 1 111 ? -1.011 2.091 18.176 1.00 96.31 111 ILE A O 1
ATOM 828 N N . ASN A 1 112 ? -0.614 0.237 19.390 1.00 95.25 112 ASN A N 1
ATOM 829 C CA . ASN A 1 112 ? -1.401 0.650 20.553 1.00 95.25 112 ASN A CA 1
ATOM 830 C C . ASN A 1 112 ? -0.784 1.859 21.268 1.00 95.25 112 ASN A C 1
ATOM 832 O O . ASN A 1 112 ? -1.521 2.779 21.617 1.00 95.25 112 ASN A O 1
ATOM 836 N N . ASP A 1 113 ? 0.541 1.895 21.428 1.00 93.75 113 ASP A N 1
ATOM 837 C CA . ASP A 1 113 ? 1.269 3.026 22.022 1.00 93.75 113 ASP A CA 1
ATOM 838 C C . ASP A 1 113 ? 1.091 4.302 21.190 1.00 93.75 113 ASP A C 1
ATOM 840 O O . ASP A 1 113 ? 0.975 5.409 21.718 1.00 93.75 113 ASP A O 1
ATOM 844 N N . LEU A 1 114 ? 0.976 4.143 19.870 1.00 91.94 114 LEU A N 1
ATOM 845 C CA . LEU A 1 114 ? 0.606 5.208 18.945 1.00 91.94 114 LEU A CA 1
ATOM 846 C C . LEU A 1 114 ? -0.901 5.490 18.906 1.00 91.94 114 LEU A C 1
ATOM 848 O O . LEU A 1 114 ? -1.332 6.271 18.066 1.00 91.94 114 LEU A O 1
ATOM 852 N N . GLY A 1 115 ? -1.722 4.900 19.773 1.00 91.44 115 GLY A N 1
ATOM 853 C CA . GLY A 1 115 ? -3.166 5.144 19.844 1.00 91.44 115 GLY A CA 1
ATOM 854 C C . GLY A 1 115 ? -3.987 4.531 18.704 1.00 91.44 115 GLY A C 1
ATOM 855 O O . GLY A 1 115 ? -5.161 4.857 18.560 1.00 91.44 115 GLY A O 1
ATOM 856 N N . GLY A 1 116 ? -3.418 3.642 17.891 1.00 93.75 116 GLY A N 1
ATOM 857 C CA . GLY A 1 116 ? -4.116 3.044 16.755 1.00 93.75 116 GLY A CA 1
ATOM 858 C C . GLY A 1 116 ? -4.394 4.020 15.605 1.00 93.75 116 GLY A C 1
ATOM 859 O O . GLY A 1 116 ? -3.779 5.079 15.482 1.00 93.75 116 GLY A O 1
ATOM 860 N N . ALA A 1 117 ? -5.295 3.616 14.707 1.00 93.88 117 ALA A N 1
ATOM 861 C CA . ALA A 1 117 ? -5.701 4.404 13.547 1.00 93.88 117 ALA A CA 1
ATOM 862 C C . ALA A 1 117 ? -7.083 3.983 13.038 1.00 93.88 117 ALA A C 1
ATOM 864 O O . ALA A 1 117 ? -7.537 2.860 13.263 1.00 93.88 117 ALA A O 1
ATOM 865 N N . GLN A 1 118 ? -7.735 4.875 12.289 1.00 92.75 118 GLN A N 1
ATOM 866 C CA . GLN A 1 118 ? -8.961 4.538 11.561 1.00 92.75 118 GLN A CA 1
ATOM 867 C C . GLN A 1 118 ? -8.657 3.756 10.275 1.00 92.75 118 GLN A C 1
ATOM 869 O O . GLN A 1 118 ? -9.494 2.976 9.819 1.00 92.75 118 GLN A O 1
ATOM 874 N N . ILE A 1 119 ? -7.468 3.947 9.692 1.00 93.38 119 ILE A N 1
ATOM 875 C CA . ILE A 1 119 ? -7.042 3.277 8.459 1.00 93.38 119 ILE A CA 1
ATOM 876 C C . ILE A 1 119 ? -5.652 2.663 8.655 1.00 93.38 119 ILE A C 1
ATOM 878 O O . ILE A 1 119 ? -4.695 3.367 8.972 1.00 93.38 119 ILE A O 1
ATOM 882 N N . PHE A 1 120 ? -5.534 1.362 8.403 1.00 95.56 120 PHE A N 1
ATOM 883 C CA . PHE A 1 120 ? -4.274 0.626 8.362 1.00 95.56 120 PHE A CA 1
ATOM 884 C C . PHE A 1 120 ? -3.952 0.232 6.922 1.00 95.56 120 PHE A C 1
ATOM 886 O O . PHE A 1 120 ? -4.768 -0.398 6.253 1.00 95.56 120 PHE A O 1
ATOM 893 N N . CYS A 1 121 ? -2.762 0.591 6.452 1.00 95.94 121 CYS A N 1
ATOM 894 C CA . CYS A 1 121 ? -2.287 0.317 5.099 1.00 95.94 121 CYS A CA 1
ATOM 895 C C . CYS A 1 121 ? -1.101 -0.647 5.165 1.00 95.94 121 CYS A C 1
ATOM 897 O O . CYS A 1 121 ? -0.037 -0.257 5.638 1.00 95.94 121 CYS A O 1
ATOM 899 N N . LEU A 1 122 ? -1.271 -1.890 4.713 1.00 96.06 122 LEU A N 1
ATOM 900 C CA . LEU A 1 122 ? -0.207 -2.899 4.713 1.00 96.06 122 LEU A CA 1
ATOM 901 C C . LEU A 1 122 ? 0.424 -2.991 3.325 1.00 96.06 122 LEU A C 1
ATOM 903 O O . LEU A 1 122 ? -0.290 -3.003 2.325 1.00 96.06 122 LEU A O 1
ATOM 907 N N . ASP A 1 123 ? 1.746 -3.097 3.238 1.00 94.56 123 ASP A N 1
ATOM 908 C CA . ASP A 1 123 ? 2.469 -3.227 1.964 1.00 94.56 123 ASP A CA 1
ATOM 909 C C . ASP A 1 123 ? 2.646 -4.676 1.461 1.00 94.56 123 ASP A C 1
ATOM 911 O O . ASP A 1 123 ? 3.622 -5.045 0.788 1.00 94.56 123 ASP A O 1
ATOM 915 N N . ALA A 1 124 ? 1.672 -5.517 1.789 1.00 93.62 124 ALA A N 1
ATOM 916 C CA . ALA A 1 124 ? 1.644 -6.925 1.447 1.00 93.62 124 ALA A CA 1
ATOM 917 C C . ALA A 1 124 ? 0.226 -7.358 1.041 1.00 93.62 124 ALA A C 1
ATOM 919 O O . ALA A 1 124 ? -0.746 -6.777 1.534 1.00 93.62 124 ALA A O 1
ATOM 920 N N . PRO A 1 125 ? 0.102 -8.385 0.176 1.00 92.56 125 PRO A N 1
ATOM 921 C CA . PRO A 1 125 ? -1.191 -8.893 -0.257 1.00 92.56 125 PRO A CA 1
ATOM 922 C C . PRO A 1 125 ? -2.113 -9.255 0.909 1.00 92.56 125 PRO A C 1
ATOM 924 O O . PRO A 1 125 ? -1.726 -9.995 1.814 1.00 92.56 125 PRO A O 1
ATOM 927 N N . LEU A 1 126 ? -3.349 -8.757 0.862 1.00 91.50 126 LEU A N 1
ATOM 928 C CA . LEU A 1 126 ? -4.421 -9.110 1.803 1.00 91.50 126 LEU A CA 1
ATOM 929 C C . LEU A 1 126 ? -5.444 -10.078 1.196 1.00 91.50 126 LEU A C 1
ATOM 931 O O . LEU A 1 126 ? -6.488 -10.338 1.800 1.00 91.50 126 LEU A O 1
ATOM 935 N N . THR A 1 127 ? -5.159 -10.589 -0.001 1.00 89.00 127 THR A N 1
ATOM 936 C CA . THR A 1 127 ? -5.949 -11.609 -0.692 1.00 89.00 127 THR A CA 1
ATOM 937 C C . THR A 1 127 ? -5.044 -12.696 -1.247 1.00 89.00 127 THR A C 1
ATOM 939 O O . THR A 1 127 ? -3.896 -12.450 -1.623 1.00 89.00 127 THR A O 1
ATOM 942 N N . PHE A 1 128 ? -5.580 -13.912 -1.317 1.00 90.38 128 PHE A N 1
ATOM 943 C CA . PHE A 1 128 ? -4.912 -15.036 -1.959 1.00 90.38 128 PHE A CA 1
ATOM 944 C C . PHE A 1 128 ? -5.259 -15.099 -3.452 1.00 90.38 128 PHE A C 1
ATOM 946 O O . PHE A 1 128 ? -6.347 -14.675 -3.846 1.00 90.38 128 PHE A O 1
ATOM 953 N N . PRO A 1 129 ? -4.378 -15.667 -4.293 1.00 92.12 129 PRO A N 1
ATOM 954 C CA . PRO A 1 129 ? -4.735 -16.060 -5.650 1.00 92.12 129 PRO A CA 1
ATOM 955 C C . PRO A 1 129 ? -5.957 -16.984 -5.665 1.00 92.12 129 PRO A C 1
ATOM 957 O O . PRO A 1 129 ? -6.073 -17.901 -4.846 1.00 92.12 129 PRO A O 1
ATOM 960 N N . VAL A 1 130 ? -6.855 -16.773 -6.629 1.00 90.31 130 VAL A N 1
ATOM 961 C CA . VAL A 1 130 ? -8.134 -17.498 -6.717 1.00 90.31 130 VAL A CA 1
ATOM 962 C C . VAL A 1 130 ? -7.948 -19.016 -6.774 1.00 90.31 130 VAL A C 1
ATOM 964 O O . VAL A 1 130 ? -8.718 -19.753 -6.162 1.00 90.31 130 VAL A O 1
ATOM 967 N N . CYS A 1 131 ? -6.900 -19.514 -7.442 1.00 92.75 131 CYS A N 1
ATOM 968 C CA . CYS A 1 131 ? -6.658 -20.954 -7.518 1.00 92.75 131 CYS A CA 1
ATOM 969 C C . CYS A 1 131 ? -6.137 -21.556 -6.205 1.00 92.75 131 CYS A C 1
ATOM 971 O O . CYS A 1 131 ? -6.289 -22.758 -6.018 1.00 92.75 131 CYS A O 1
ATOM 973 N N . THR A 1 132 ? -5.558 -20.766 -5.295 1.00 91.62 132 THR A N 1
ATOM 974 C CA . THR A 1 132 ? -5.054 -21.259 -3.999 1.00 91.62 132 THR A CA 1
ATOM 975 C C . THR A 1 132 ? -6.191 -21.615 -3.040 1.00 91.62 132 THR A C 1
ATOM 977 O O . THR A 1 132 ? -6.044 -22.511 -2.216 1.00 91.62 132 THR A O 1
ATOM 980 N N . ILE A 1 133 ? -7.332 -20.933 -3.159 1.00 90.44 133 ILE A N 1
ATOM 981 C CA . ILE A 1 133 ? -8.526 -21.147 -2.324 1.00 90.44 133 ILE A CA 1
ATOM 982 C C . ILE A 1 133 ? -9.640 -21.913 -3.056 1.00 90.44 133 ILE A C 1
ATOM 984 O O . ILE A 1 133 ? -10.727 -22.110 -2.515 1.00 90.44 133 ILE A O 1
ATOM 988 N N . CYS A 1 134 ? -9.392 -22.336 -4.296 1.00 90.56 134 CYS A N 1
ATOM 989 C CA . CYS A 1 134 ? -10.375 -23.022 -5.122 1.00 90.56 134 CYS A CA 1
ATOM 990 C C . CYS A 1 134 ? -10.571 -24.474 -4.663 1.00 90.56 134 CYS A C 1
ATOM 992 O O . CYS A 1 134 ? -9.613 -25.231 -4.527 1.00 90.56 134 CYS A O 1
ATOM 994 N N . SER A 1 135 ? -11.827 -24.885 -4.485 1.00 93.06 135 SER A N 1
ATOM 995 C CA . SER A 1 135 ? -12.209 -26.259 -4.124 1.00 93.06 135 SER A CA 1
ATOM 996 C C . SER A 1 135 ? -12.684 -27.104 -5.314 1.00 93.06 135 SER A C 1
ATOM 998 O O . SER A 1 135 ? -13.045 -28.269 -5.148 1.00 93.06 135 SER A O 1
ATOM 1000 N N . ARG A 1 136 ? -12.717 -26.536 -6.528 1.00 91.00 136 ARG A N 1
ATOM 1001 C CA . ARG A 1 136 ? -13.181 -27.222 -7.744 1.00 91.00 136 ARG A CA 1
ATOM 1002 C C . ARG A 1 136 ? -12.107 -28.172 -8.280 1.00 91.00 136 ARG A C 1
ATOM 1004 O O . ARG A 1 136 ? -10.913 -27.897 -8.190 1.00 91.00 136 ARG A O 1
ATOM 1011 N N . ALA A 1 137 ? -12.530 -29.251 -8.939 1.00 93.56 137 ALA A N 1
ATOM 1012 C CA . ALA A 1 137 ? -11.619 -30.108 -9.696 1.00 93.56 137 ALA A CA 1
ATOM 1013 C C . ALA A 1 137 ? -10.992 -29.317 -10.862 1.00 93.56 137 ALA A C 1
ATOM 1015 O O . ALA A 1 137 ? -11.685 -28.923 -11.805 1.00 93.56 137 ALA A O 1
ATOM 1016 N N . CYS A 1 138 ? -9.684 -29.060 -10.785 1.00 94.06 138 CYS A N 1
ATOM 1017 C CA . CYS A 1 138 ? -8.978 -28.212 -11.741 1.00 94.06 138 CYS A CA 1
ATOM 1018 C C . CYS A 1 138 ? -8.770 -28.929 -13.084 1.00 94.06 138 CYS A C 1
ATOM 1020 O O . CYS A 1 138 ? -8.124 -29.972 -13.148 1.00 94.06 138 CYS A O 1
ATOM 1022 N N . ARG A 1 139 ? -9.282 -28.336 -14.169 1.00 94.19 139 ARG A N 1
ATOM 1023 C CA . ARG A 1 139 ? -9.079 -28.803 -15.556 1.00 94.19 139 ARG A CA 1
ATOM 1024 C C . ARG A 1 139 ? -7.918 -28.092 -16.271 1.00 94.19 139 ARG A C 1
ATOM 1026 O O . ARG A 1 139 ? -7.740 -28.268 -17.471 1.00 94.19 139 ARG A O 1
ATOM 1033 N N . GLY A 1 140 ? -7.152 -27.277 -15.546 1.00 93.00 140 GLY A N 1
ATOM 1034 C CA . GLY A 1 140 ? -6.107 -26.404 -16.086 1.00 93.00 140 GLY A CA 1
ATOM 1035 C C . GLY A 1 140 ? -6.565 -24.956 -16.294 1.00 93.00 140 GLY A C 1
ATOM 1036 O O . GLY A 1 140 ? -7.757 -24.653 -16.276 1.00 93.00 140 GLY A O 1
ATOM 1037 N N . VAL A 1 141 ? -5.590 -24.057 -16.476 1.00 93.31 141 VAL A N 1
ATOM 1038 C CA . VAL A 1 141 ? -5.791 -22.595 -16.545 1.00 93.31 141 VAL A CA 1
ATOM 1039 C C . VAL A 1 141 ? -6.681 -22.202 -17.728 1.00 93.31 141 VAL A C 1
ATOM 1041 O O . VAL A 1 141 ? -7.666 -21.501 -17.537 1.00 93.31 141 VAL A O 1
ATOM 1044 N N . THR A 1 142 ? -6.408 -22.732 -18.923 1.00 93.00 142 THR A N 1
ATOM 1045 C CA . THR A 1 142 ? -7.129 -22.411 -20.172 1.00 93.00 142 THR A CA 1
ATOM 1046 C C . THR A 1 142 ? -8.622 -22.750 -20.131 1.00 93.00 142 THR A C 1
ATOM 1048 O O . THR A 1 142 ? -9.423 -22.094 -20.786 1.00 93.00 142 THR A O 1
ATOM 1051 N N . PHE A 1 143 ? -9.012 -23.760 -19.350 1.00 93.88 143 PHE A N 1
ATOM 1052 C CA . PHE A 1 143 ? -10.402 -24.215 -19.226 1.00 93.88 143 PHE A CA 1
ATOM 1053 C C . PHE A 1 143 ? -11.046 -23.784 -17.903 1.00 93.88 143 PHE A C 1
ATOM 1055 O O . PHE A 1 143 ? -12.082 -24.327 -17.509 1.00 93.88 143 PHE A O 1
ATOM 1062 N N . CYS A 1 144 ? -10.416 -22.859 -17.177 1.00 93.88 144 CYS A N 1
ATOM 1063 C CA . CYS A 1 144 ? -10.897 -22.435 -15.875 1.00 93.88 144 CYS A CA 1
ATOM 1064 C C . CYS A 1 144 ? -12.178 -21.592 -16.021 1.00 93.88 144 CYS A C 1
ATOM 1066 O O . CYS A 1 144 ? -12.167 -20.585 -16.730 1.00 93.88 144 CYS A O 1
ATOM 1068 N N . PRO A 1 145 ? -13.281 -21.954 -15.341 1.00 92.88 145 PRO A N 1
ATOM 1069 C CA . PRO A 1 145 ? -14.511 -21.169 -15.378 1.00 92.88 145 PRO A CA 1
ATOM 1070 C C . PRO A 1 145 ? -14.470 -19.936 -14.462 1.00 92.88 145 PRO A C 1
ATOM 1072 O O . PRO A 1 145 ? -15.423 -19.164 -14.466 1.00 92.88 145 PRO A O 1
ATOM 1075 N N . GLU A 1 146 ? -13.419 -19.754 -13.653 1.00 91.38 146 GLU A N 1
ATOM 1076 C CA . GLU A 1 146 ? -13.316 -18.606 -12.748 1.00 91.38 146 GLU A CA 1
ATOM 1077 C C . GLU A 1 146 ? -13.089 -17.306 -13.520 1.00 91.38 146 GLU A C 1
ATOM 1079 O O . GLU A 1 146 ? -12.127 -17.190 -14.283 1.00 91.38 146 GLU A O 1
ATOM 1084 N N . ASN A 1 147 ? -13.935 -16.304 -13.266 1.00 89.75 147 ASN A N 1
ATOM 1085 C CA . ASN A 1 147 ? -13.897 -15.014 -13.962 1.00 89.75 147 ASN A CA 1
ATOM 1086 C C . ASN A 1 147 ? -12.515 -14.358 -13.883 1.00 89.75 147 ASN A C 1
ATOM 1088 O O . ASN A 1 147 ? -11.985 -13.928 -14.899 1.00 89.75 147 ASN A O 1
ATOM 1092 N N . GLN A 1 148 ? -11.887 -14.356 -12.704 1.00 88.94 148 GLN A N 1
ATOM 1093 C CA . GLN A 1 148 ? -10.550 -13.783 -12.538 1.00 88.94 148 GLN A CA 1
ATOM 1094 C C . GLN A 1 148 ? -9.500 -14.466 -13.416 1.00 88.94 148 GLN A C 1
ATOM 1096 O O . GLN A 1 148 ? -8.669 -13.788 -14.007 1.00 88.94 148 GLN A O 1
ATOM 1101 N N . VAL A 1 149 ? -9.544 -15.797 -13.529 1.00 92.75 149 VAL A N 1
ATOM 1102 C CA . VAL A 1 149 ? -8.593 -16.542 -14.365 1.00 92.75 149 VAL A CA 1
ATOM 1103 C C . VAL A 1 149 ? -8.841 -16.246 -15.841 1.00 92.75 149 VAL A C 1
ATOM 1105 O O . VAL A 1 149 ? -7.888 -16.041 -16.588 1.00 92.75 149 VAL A O 1
ATOM 1108 N N . ARG A 1 150 ? -10.110 -16.158 -16.260 1.00 92.88 150 ARG A N 1
ATOM 1109 C CA . ARG A 1 150 ? -10.473 -15.775 -17.631 1.00 92.88 150 ARG A CA 1
ATOM 1110 C C . ARG A 1 150 ? -10.000 -14.366 -17.983 1.00 92.88 150 ARG A C 1
ATOM 1112 O O . ARG A 1 150 ? -9.439 -14.180 -19.056 1.00 92.88 150 ARG A O 1
ATOM 1119 N N . GLU A 1 151 ? -10.165 -13.405 -17.078 1.00 91.62 151 GLU A N 1
ATOM 1120 C CA . GLU A 1 151 ? -9.662 -12.043 -17.277 1.00 91.62 151 GLU A CA 1
ATOM 1121 C C . GLU A 1 151 ? -8.128 -12.006 -17.321 1.00 91.62 151 GLU A C 1
ATOM 1123 O O . GLU A 1 151 ? -7.568 -11.341 -18.184 1.00 91.62 151 GLU A O 1
ATOM 1128 N N . MET A 1 152 ? -7.423 -12.774 -16.479 1.00 92.50 152 MET A N 1
ATOM 1129 C CA . MET A 1 152 ? -5.958 -12.887 -16.573 1.00 92.50 152 MET A CA 1
ATOM 1130 C C . MET A 1 152 ? -5.507 -13.418 -17.940 1.00 92.50 152 MET A C 1
ATOM 1132 O O . MET A 1 152 ? -4.541 -12.907 -18.503 1.00 92.50 152 MET A O 1
ATOM 1136 N N . ILE A 1 153 ? -6.197 -14.430 -18.479 1.00 93.69 153 ILE A N 1
ATOM 1137 C CA . ILE A 1 153 ? -5.910 -14.978 -19.814 1.00 93.69 153 ILE A CA 1
ATOM 1138 C C . ILE A 1 153 ? -6.159 -13.918 -20.884 1.00 93.69 153 ILE A C 1
ATOM 1140 O O . ILE A 1 153 ? -5.287 -13.701 -21.716 1.00 93.69 153 ILE A O 1
ATOM 1144 N N . LYS A 1 154 ? -7.292 -13.215 -20.821 1.00 92.50 154 LYS A N 1
ATOM 1145 C CA . LYS A 1 154 ? -7.616 -12.131 -21.751 1.00 92.50 154 LYS A CA 1
ATOM 1146 C C . LYS A 1 154 ? -6.554 -11.026 -21.732 1.00 92.50 154 LYS A C 1
ATOM 1148 O O . LYS A 1 154 ? -6.084 -10.616 -22.786 1.00 92.50 154 LYS A O 1
ATOM 1153 N N . LEU A 1 155 ? -6.119 -10.583 -20.547 1.00 90.25 155 LEU A N 1
ATOM 1154 C CA . LEU A 1 155 ? -5.049 -9.586 -20.412 1.00 90.25 155 LEU A CA 1
ATOM 1155 C C . LEU A 1 155 ? -3.743 -10.049 -21.078 1.00 90.25 155 LEU A C 1
ATOM 1157 O O . LEU A 1 155 ? -3.058 -9.234 -21.689 1.00 90.25 155 LEU A O 1
ATOM 1161 N N . TRP A 1 156 ? -3.413 -11.338 -20.957 1.00 91.25 156 TRP A N 1
ATOM 1162 C CA . TRP A 1 156 ? -2.235 -11.955 -21.570 1.00 91.25 156 TRP A CA 1
ATOM 1163 C C . TRP A 1 156 ? -2.361 -12.122 -23.092 1.00 91.25 156 TRP A C 1
ATOM 1165 O O . TRP A 1 156 ? -1.391 -11.899 -23.815 1.00 91.25 156 TRP A O 1
ATOM 1175 N N . GLU A 1 157 ? -3.538 -12.502 -23.592 1.00 91.56 157 GLU A N 1
ATOM 1176 C CA . GLU A 1 157 ? -3.821 -12.590 -25.031 1.00 91.56 157 GLU A CA 1
ATOM 1177 C C . GLU A 1 157 ? -3.688 -11.218 -25.695 1.00 91.56 157 GLU A C 1
ATOM 1179 O O . GLU A 1 157 ? -2.975 -11.089 -26.686 1.00 91.56 157 GLU A O 1
ATOM 1184 N N . GLU A 1 158 ? -4.272 -10.181 -25.093 1.00 88.25 158 GLU A N 1
ATOM 1185 C CA . GLU A 1 158 ? -4.154 -8.807 -25.585 1.00 88.25 158 GLU A CA 1
ATOM 1186 C C . GLU A 1 158 ? -2.693 -8.311 -25.556 1.00 88.25 158 GLU A C 1
ATOM 1188 O O . GLU A 1 158 ? -2.242 -7.638 -26.479 1.00 88.25 158 GLU A O 1
ATOM 1193 N N . GLU A 1 159 ? -1.906 -8.656 -24.530 1.00 84.44 159 GLU A N 1
ATOM 1194 C CA . GLU A 1 159 ? -0.484 -8.276 -24.459 1.00 84.44 159 GLU A CA 1
ATOM 1195 C C . GLU A 1 159 ? 0.345 -8.900 -25.592 1.00 84.44 159 GLU A C 1
ATOM 1197 O O . GLU A 1 159 ? 1.196 -8.229 -26.178 1.00 84.44 159 GLU A O 1
ATOM 1202 N N . LYS A 1 160 ? 0.063 -10.160 -25.946 1.00 83.88 160 LYS A N 1
ATOM 1203 C CA . LYS A 1 160 ? 0.727 -10.854 -27.060 1.00 83.88 160 LYS A CA 1
ATOM 1204 C C . LYS A 1 160 ? 0.488 -10.201 -28.417 1.00 83.88 160 LYS A C 1
ATOM 1206 O O . LYS A 1 160 ? 1.337 -10.332 -29.296 1.00 83.88 160 LYS A O 1
ATOM 1211 N N . GLU A 1 161 ? -0.665 -9.567 -28.609 1.00 80.25 161 GLU A N 1
ATOM 1212 C CA . GLU A 1 161 ? -1.003 -8.892 -29.864 1.00 80.25 161 GLU A CA 1
ATOM 1213 C C . GLU A 1 161 ? -0.251 -7.564 -30.019 1.00 80.25 161 GLU A C 1
ATOM 1215 O O . GLU A 1 161 ? 0.141 -7.204 -31.130 1.00 80.25 161 GLU A O 1
ATOM 1220 N N . HIS A 1 162 ? -0.018 -6.851 -28.913 1.00 73.38 162 HIS A N 1
ATOM 1221 C CA . HIS A 1 162 ? 0.570 -5.510 -28.926 1.00 73.38 162 HIS A CA 1
ATOM 1222 C C . HIS A 1 162 ? 2.095 -5.490 -28.798 1.00 73.38 162 HIS A C 1
ATOM 1224 O O . HIS A 1 162 ? 2.758 -4.691 -29.460 1.00 73.38 162 HIS A O 1
ATOM 1230 N N . GLU A 1 163 ? 2.674 -6.356 -27.969 1.00 65.88 163 GLU A N 1
ATOM 1231 C CA . GLU A 1 163 ? 4.116 -6.413 -27.766 1.00 65.88 163 GLU A CA 1
ATOM 1232 C C . GLU A 1 163 ? 4.645 -7.768 -28.239 1.00 65.88 163 GLU A C 1
ATOM 1234 O O . GLU A 1 163 ? 4.335 -8.807 -27.665 1.00 65.88 163 GLU A O 1
ATOM 1239 N N . ALA A 1 164 ? 5.561 -7.782 -29.216 1.00 57.84 164 ALA A N 1
ATOM 1240 C CA . ALA A 1 164 ? 6.309 -8.989 -29.612 1.00 57.84 164 ALA A CA 1
ATOM 1241 C C . ALA A 1 164 ? 7.217 -9.555 -28.486 1.00 57.84 164 ALA A C 1
ATOM 1243 O O . ALA A 1 164 ? 8.073 -10.415 -28.719 1.00 57.84 164 ALA A O 1
ATOM 1244 N N . ARG A 1 165 ? 7.073 -9.051 -27.254 1.00 58.44 165 ARG A N 1
ATOM 1245 C CA . ARG A 1 165 ? 7.738 -9.557 -26.061 1.00 58.44 165 ARG A CA 1
ATOM 1246 C C . ARG A 1 165 ? 7.116 -10.883 -25.640 1.00 58.44 165 ARG A C 1
ATOM 1248 O O . ARG A 1 165 ? 5.945 -11.176 -25.859 1.00 58.44 165 ARG A O 1
ATOM 1255 N N . ARG A 1 166 ? 7.941 -11.716 -25.007 1.00 63.97 166 ARG A N 1
ATOM 1256 C CA . ARG A 1 166 ? 7.541 -13.016 -24.459 1.00 63.97 166 ARG A CA 1
ATOM 1257 C C . ARG A 1 166 ? 6.670 -12.806 -23.217 1.00 63.97 166 ARG A C 1
ATOM 1259 O O . ARG A 1 166 ? 7.151 -13.008 -22.105 1.00 63.97 166 ARG A O 1
ATOM 1266 N N . SER A 1 167 ? 5.415 -12.396 -23.402 1.00 76.94 167 SER A N 1
ATOM 1267 C CA . SER A 1 167 ? 4.456 -12.326 -22.301 1.00 76.94 167 SER A CA 1
ATOM 1268 C C . SER A 1 167 ? 4.290 -13.723 -21.690 1.00 76.94 167 SER A C 1
ATOM 1270 O O . SER A 1 167 ? 3.947 -14.705 -22.368 1.00 76.94 167 SER A O 1
ATOM 1272 N N . ARG A 1 168 ? 4.617 -13.836 -20.400 1.00 85.44 168 ARG A N 1
ATOM 1273 C CA . ARG A 1 168 ? 4.527 -15.088 -19.646 1.00 85.44 168 ARG A CA 1
ATOM 1274 C C . ARG A 1 168 ? 3.056 -15.390 -19.390 1.00 85.44 168 ARG A C 1
ATOM 1276 O O . ARG A 1 168 ? 2.330 -14.537 -18.895 1.00 85.44 168 ARG A O 1
ATOM 1283 N N . MET A 1 169 ? 2.646 -16.629 -19.663 1.00 89.25 169 MET A N 1
ATOM 1284 C CA . MET A 1 169 ? 1.301 -17.087 -19.319 1.00 89.25 169 MET A CA 1
ATOM 1285 C C . MET A 1 169 ? 1.039 -16.872 -17.817 1.00 89.25 169 MET A C 1
ATOM 1287 O O . MET A 1 169 ? 1.900 -17.248 -17.011 1.00 89.25 169 MET A O 1
ATOM 1291 N N . PRO A 1 170 ? -0.114 -16.295 -17.436 1.00 90.50 170 PRO A N 1
ATOM 1292 C CA . PRO A 1 170 ? -0.438 -16.036 -16.041 1.00 90.50 170 PRO A CA 1
ATOM 1293 C C . PRO A 1 170 ? -0.424 -17.320 -15.214 1.00 90.50 170 PRO A C 1
ATOM 1295 O O . PRO A 1 170 ? -0.790 -18.401 -15.686 1.00 90.50 170 PRO A O 1
ATOM 1298 N N . VAL A 1 171 ? -0.026 -17.187 -13.951 1.00 94.38 171 VAL A N 1
ATOM 1299 C CA . VAL A 1 171 ? 0.107 -18.298 -13.009 1.00 94.38 171 VAL A CA 1
ATOM 1300 C C . VAL A 1 171 ? -0.884 -18.101 -11.857 1.00 94.38 171 VAL A C 1
ATOM 1302 O O . VAL A 1 171 ? -0.498 -17.670 -10.773 1.00 94.38 171 VAL A O 1
ATOM 1305 N N . PRO A 1 172 ? -2.178 -18.425 -12.047 1.00 94.25 172 PRO A N 1
ATOM 1306 C CA . PRO A 1 172 ? -3.254 -18.022 -11.131 1.00 94.25 172 PRO A CA 1
ATOM 1307 C C . PRO A 1 172 ? -3.230 -18.718 -9.758 1.00 94.25 172 PRO A C 1
ATOM 1309 O O . PRO A 1 172 ? -4.047 -18.411 -8.893 1.00 94.25 172 PRO A O 1
ATOM 1312 N N . HIS A 1 173 ? -2.315 -19.671 -9.544 1.00 94.00 173 HIS A N 1
ATOM 1313 C CA . HIS A 1 173 ? -2.055 -20.275 -8.232 1.00 94.00 173 HIS A CA 1
ATOM 1314 C C . HIS A 1 173 ? -0.997 -19.518 -7.414 1.00 94.00 173 HIS A C 1
ATOM 1316 O O . HIS A 1 173 ? -0.861 -19.786 -6.223 1.00 94.00 173 HIS A O 1
ATOM 1322 N N . THR A 1 174 ? -0.269 -18.577 -8.026 1.00 94.69 174 THR A N 1
ATOM 1323 C CA . THR A 1 174 ? 0.666 -17.670 -7.338 1.00 94.69 174 THR A CA 1
ATOM 1324 C C . THR A 1 174 ? 0.360 -16.188 -7.553 1.00 94.69 174 THR A C 1
ATOM 1326 O O . THR A 1 174 ? 0.789 -15.360 -6.753 1.00 94.69 174 THR A O 1
ATOM 1329 N N . GLU A 1 175 ? -0.357 -15.840 -8.621 1.00 93.12 175 GLU A N 1
ATOM 1330 C CA . GLU A 1 175 ? -0.689 -14.475 -9.045 1.00 93.12 175 GLU A CA 1
ATOM 1331 C C . GLU A 1 175 ? -2.190 -14.212 -8.925 1.00 93.12 175 GLU A C 1
ATOM 1333 O O . GLU A 1 175 ? -3.000 -15.073 -9.268 1.00 93.12 175 GLU A O 1
ATOM 1338 N N . ARG A 1 176 ? -2.570 -13.010 -8.489 1.00 91.94 176 ARG A N 1
ATOM 1339 C CA . ARG A 1 176 ? -3.952 -12.528 -8.546 1.00 91.94 176 ARG A CA 1
ATOM 1340 C C . ARG A 1 176 ? -4.158 -11.769 -9.855 1.00 91.94 176 ARG A C 1
ATOM 1342 O O . ARG A 1 176 ? -3.211 -11.384 -10.545 1.00 91.94 176 ARG A O 1
ATOM 1349 N N . LEU A 1 177 ? -5.422 -11.490 -10.169 1.00 90.31 177 LEU A N 1
ATOM 1350 C CA . LEU A 1 177 ? -5.774 -10.625 -11.297 1.00 90.31 177 LEU A CA 1
ATOM 1351 C C . LEU A 1 177 ? -5.104 -9.243 -11.186 1.00 90.31 177 LEU A C 1
ATOM 1353 O O . LEU A 1 177 ? -4.719 -8.676 -12.205 1.00 90.31 177 LEU A O 1
ATOM 1357 N N . PHE A 1 178 ? -4.916 -8.734 -9.961 1.00 88.88 178 PHE A N 1
ATOM 1358 C CA . PHE A 1 178 ? -4.220 -7.470 -9.720 1.00 88.88 178 PHE A CA 1
ATOM 1359 C C . PHE A 1 178 ? -2.788 -7.475 -10.254 1.00 88.88 178 PHE A C 1
ATOM 1361 O O . PHE A 1 178 ? -2.440 -6.550 -10.978 1.00 88.88 178 PHE A O 1
ATOM 1368 N N . GLU A 1 179 ? -1.963 -8.487 -9.959 1.00 90.06 179 GLU A N 1
ATOM 1369 C CA . GLU A 1 179 ? -0.582 -8.511 -10.461 1.00 90.06 179 GLU A CA 1
ATOM 1370 C C . GLU A 1 179 ? -0.532 -8.605 -11.985 1.00 90.06 179 GLU A C 1
ATOM 1372 O O . GLU A 1 179 ? 0.258 -7.898 -12.607 1.00 90.06 179 GLU A O 1
ATOM 1377 N N . ALA A 1 180 ? -1.390 -9.432 -12.592 1.00 89.44 180 ALA A N 1
ATOM 1378 C CA . ALA A 1 180 ? -1.469 -9.546 -14.048 1.00 89.44 180 ALA A CA 1
ATOM 1379 C C . ALA A 1 180 ? -1.852 -8.203 -14.694 1.00 89.44 180 ALA A C 1
ATOM 1381 O O . ALA A 1 180 ? -1.202 -7.751 -15.636 1.00 89.44 180 ALA A O 1
ATOM 1382 N N . TYR A 1 181 ? -2.865 -7.532 -14.139 1.00 88.19 181 TYR A N 1
ATOM 1383 C CA . TYR A 1 181 ? -3.279 -6.201 -14.572 1.00 88.19 181 TYR A CA 1
ATOM 1384 C C . TYR A 1 181 ? -2.168 -5.164 -14.378 1.00 88.19 181 TYR A C 1
ATOM 1386 O O . TYR A 1 181 ? -1.821 -4.445 -15.312 1.00 88.19 181 TYR A O 1
ATOM 1394 N N . ALA A 1 182 ? -1.602 -5.085 -13.174 1.00 85.75 182 ALA A N 1
ATOM 1395 C CA . ALA A 1 182 ? -0.614 -4.081 -12.807 1.00 85.75 182 ALA A CA 1
ATOM 1396 C C . ALA A 1 182 ? 0.665 -4.225 -13.633 1.00 85.75 182 ALA A C 1
ATOM 1398 O O . ALA A 1 182 ? 1.225 -3.214 -14.044 1.00 85.75 182 ALA A O 1
ATOM 1399 N N . ARG A 1 183 ? 1.091 -5.458 -13.933 1.00 84.69 183 ARG A N 1
ATOM 1400 C CA . ARG A 1 183 ? 2.242 -5.719 -14.801 1.00 84.69 183 ARG A CA 1
ATOM 1401 C C . ARG A 1 183 ? 2.000 -5.157 -16.194 1.00 84.69 183 ARG A C 1
ATOM 1403 O O . ARG A 1 183 ? 2.708 -4.255 -16.622 1.00 84.69 183 ARG A O 1
ATOM 1410 N N . ARG A 1 184 ? 0.923 -5.576 -16.858 1.00 83.62 184 ARG A N 1
ATOM 1411 C CA . ARG A 1 184 ? 0.588 -5.047 -18.187 1.00 83.62 184 ARG A CA 1
ATOM 1412 C C . ARG A 1 184 ? 0.488 -3.517 -18.187 1.00 83.62 184 ARG A C 1
ATOM 1414 O O . ARG A 1 184 ? 0.921 -2.849 -19.120 1.00 83.62 184 ARG A O 1
ATOM 1421 N N . ARG A 1 185 ? -0.107 -2.954 -17.134 1.00 82.12 185 ARG A N 1
ATOM 1422 C CA . ARG A 1 185 ? -0.441 -1.533 -17.064 1.00 82.12 185 ARG A CA 1
ATOM 1423 C C . ARG A 1 185 ? 0.735 -0.634 -16.698 1.00 82.12 185 ARG A C 1
ATOM 1425 O O . ARG A 1 185 ? 0.788 0.488 -17.190 1.00 82.12 185 ARG A O 1
ATOM 1432 N N . TYR A 1 186 ? 1.614 -1.079 -15.809 1.00 82.50 186 TYR A N 1
ATOM 1433 C CA . TYR A 1 186 ? 2.562 -0.202 -15.120 1.00 82.50 186 TYR A CA 1
ATOM 1434 C C . TYR A 1 186 ? 4.012 -0.661 -15.221 1.00 82.50 186 TYR A C 1
ATOM 1436 O O . TYR A 1 186 ? 4.897 0.116 -14.878 1.00 82.50 186 TYR A O 1
ATOM 1444 N N . ASP A 1 187 ? 4.289 -1.878 -15.695 1.00 79.44 187 ASP A N 1
ATOM 1445 C CA . ASP A 1 187 ? 5.652 -2.415 -15.682 1.00 79.44 187 ASP A CA 1
ATOM 1446 C C . ASP A 1 187 ? 6.624 -1.568 -16.522 1.00 79.44 187 ASP A C 1
ATOM 1448 O O . ASP A 1 187 ? 7.777 -1.370 -16.150 1.00 79.44 187 ASP A O 1
ATOM 1452 N N . HIS A 1 188 ? 6.122 -0.942 -17.591 1.00 78.06 188 HIS A N 1
ATOM 1453 C CA . HIS A 1 188 ? 6.881 -0.028 -18.447 1.00 78.06 188 HIS A CA 1
ATOM 1454 C C . HIS A 1 188 ? 7.165 1.355 -17.827 1.00 78.06 188 HIS A C 1
ATOM 1456 O O . HIS A 1 188 ? 7.950 2.117 -18.388 1.00 78.06 188 HIS A O 1
ATOM 1462 N N . LEU A 1 189 ? 6.531 1.714 -16.703 1.00 76.44 189 LEU A N 1
ATOM 1463 C CA . LEU A 1 189 ? 6.673 3.040 -16.082 1.00 76.44 189 LEU A CA 1
ATOM 1464 C C . LEU A 1 189 ? 7.942 3.187 -15.240 1.00 76.44 189 LEU A C 1
ATOM 1466 O O . LEU A 1 189 ? 8.294 4.300 -14.843 1.00 76.44 189 LEU A O 1
ATOM 1470 N N . GLY A 1 190 ? 8.635 2.087 -14.951 1.00 65.75 190 GLY A N 1
ATOM 1471 C CA . GLY A 1 190 ? 9.925 2.147 -14.290 1.00 65.75 190 GLY A CA 1
ATOM 1472 C C . GLY A 1 190 ? 10.994 2.627 -15.271 1.00 65.75 190 GLY A C 1
ATOM 1473 O O . GLY A 1 190 ? 11.312 1.999 -16.282 1.00 65.75 190 GLY A O 1
ATOM 1474 N N . ALA A 1 191 ? 11.559 3.792 -14.997 1.00 53.78 191 ALA A N 1
ATOM 1475 C CA . ALA A 1 191 ? 12.588 4.342 -15.853 1.00 53.78 191 ALA A CA 1
ATOM 1476 C C . ALA A 1 191 ? 13.919 3.614 -15.613 1.00 53.78 191 ALA A C 1
ATOM 1478 O O . ALA A 1 191 ? 14.563 3.780 -14.580 1.00 53.78 191 ALA A O 1
ATOM 1479 N N . GLY A 1 192 ? 14.300 2.776 -16.577 1.00 55.62 192 GLY A N 1
ATOM 1480 C CA . GLY A 1 192 ? 15.491 1.926 -16.508 1.00 55.62 192 GLY A CA 1
ATOM 1481 C C . GLY A 1 192 ? 15.231 0.481 -16.066 1.00 55.62 192 GLY A C 1
ATOM 1482 O O . GLY A 1 192 ? 16.183 -0.293 -16.004 1.00 55.62 192 GLY A O 1
ATOM 1483 N N . GLY A 1 193 ? 13.979 0.0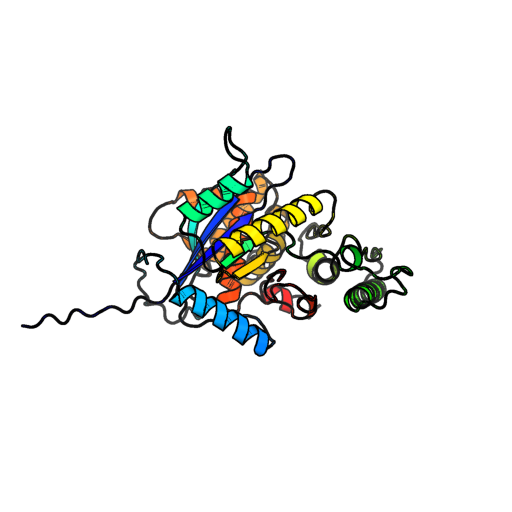86 -15.803 1.00 56.88 193 GLY A N 1
ATOM 1484 C CA . GLY A 1 193 ? 13.624 -1.291 -15.442 1.00 56.88 193 GLY A CA 1
ATOM 1485 C C . GLY A 1 193 ? 12.149 -1.464 -15.074 1.00 56.88 193 GLY A C 1
ATOM 1486 O O . GLY A 1 193 ? 11.467 -0.490 -14.790 1.00 56.88 193 GLY A O 1
ATOM 1487 N N . SER A 1 194 ? 11.669 -2.708 -15.069 1.00 64.06 194 SER A N 1
ATOM 1488 C CA . SER A 1 194 ? 10.323 -3.104 -14.628 1.00 64.06 194 SER A CA 1
ATOM 1489 C C . SER A 1 194 ? 10.015 -2.600 -13.213 1.00 64.06 194 SER A C 1
ATOM 1491 O O . SER A 1 194 ? 10.863 -2.737 -12.321 1.00 64.06 194 SER A O 1
ATOM 1493 N N . ILE A 1 195 ? 8.806 -2.071 -12.963 1.00 75.56 195 ILE A N 1
ATOM 1494 C CA . ILE A 1 195 ? 8.298 -1.986 -11.584 1.00 75.56 195 ILE A CA 1
ATOM 1495 C C . ILE A 1 195 ? 8.139 -3.434 -11.144 1.00 75.56 195 ILE A C 1
ATOM 1497 O O . ILE A 1 195 ? 7.148 -4.067 -11.480 1.00 75.56 195 ILE A O 1
ATOM 1501 N N . ASP A 1 196 ? 9.130 -3.967 -10.432 1.00 73.12 196 ASP A N 1
ATOM 1502 C CA . ASP A 1 196 ? 9.124 -5.367 -10.020 1.00 73.12 196 ASP A CA 1
ATOM 1503 C C . ASP A 1 196 ? 7.905 -5.631 -9.120 1.00 73.12 196 ASP A C 1
ATOM 1505 O O . ASP A 1 196 ? 7.865 -5.237 -7.942 1.00 73.12 196 ASP A O 1
ATOM 1509 N N . LEU A 1 197 ? 6.879 -6.186 -9.772 1.00 84.62 197 LEU A N 1
ATOM 1510 C CA . LEU A 1 197 ? 5.576 -6.590 -9.270 1.00 84.62 197 LEU A CA 1
ATOM 1511 C C . LEU A 1 197 ? 5.630 -8.105 -9.090 1.00 84.62 197 LEU A C 1
ATOM 1513 O O . LEU A 1 197 ? 5.217 -8.888 -9.956 1.00 84.62 197 LEU A O 1
ATOM 1517 N N . GLU A 1 198 ? 6.194 -8.506 -7.955 1.00 88.81 198 GLU A N 1
ATOM 1518 C CA . GLU A 1 198 ? 6.246 -9.903 -7.560 1.00 88.81 198 GLU A CA 1
ATOM 1519 C C . GLU A 1 198 ? 4.836 -10.492 -7.393 1.00 88.81 198 GLU A C 1
ATOM 1521 O O . GLU A 1 198 ? 3.918 -9.845 -6.886 1.00 88.81 198 GLU A O 1
ATOM 1526 N N . SER A 1 199 ? 4.674 -11.761 -7.775 1.00 91.62 199 SER A N 1
ATOM 1527 C CA . SER A 1 199 ? 3.445 -12.525 -7.545 1.00 91.62 199 SER A CA 1
ATOM 1528 C C . SER A 1 199 ? 3.102 -12.599 -6.050 1.00 91.62 199 SER A C 1
ATOM 1530 O O . SER A 1 199 ? 3.995 -12.790 -5.226 1.00 91.62 199 SER A O 1
ATOM 1532 N N . ALA A 1 200 ? 1.815 -12.546 -5.690 1.00 91.25 200 ALA A N 1
ATOM 1533 C CA . ALA A 1 200 ? 1.360 -12.566 -4.293 1.00 91.25 200 ALA A CA 1
ATOM 1534 C C . ALA A 1 200 ? 1.883 -13.757 -3.465 1.00 91.25 200 ALA A C 1
ATOM 1536 O O . ALA A 1 200 ? 2.104 -13.626 -2.260 1.00 91.25 200 ALA A O 1
ATOM 1537 N N . LEU A 1 201 ? 2.096 -14.910 -4.107 1.00 93.31 201 LEU A N 1
ATOM 1538 C CA . LEU A 1 201 ? 2.712 -16.094 -3.500 1.00 93.31 201 LEU A CA 1
ATOM 1539 C C . LEU A 1 201 ? 4.065 -16.453 -4.141 1.00 93.31 201 LEU A C 1
ATOM 1541 O O . LEU A 1 201 ? 4.378 -17.630 -4.314 1.00 93.31 201 LEU A O 1
ATOM 1545 N N . SER A 1 202 ? 4.873 -15.451 -4.507 1.00 93.44 202 SER A N 1
ATOM 1546 C CA . SER A 1 202 ? 6.296 -15.652 -4.823 1.00 93.44 202 SER A CA 1
ATOM 1547 C C . SER A 1 202 ? 7.063 -16.169 -3.594 1.00 93.44 202 SER A C 1
ATOM 1549 O O . SER A 1 202 ? 6.561 -16.121 -2.469 1.00 93.44 202 SER A O 1
ATOM 1551 N N . SER A 1 203 ? 8.311 -16.614 -3.773 1.00 90.75 203 SER A N 1
ATOM 1552 C CA . SER A 1 203 ? 9.166 -17.046 -2.655 1.00 90.75 203 SER A CA 1
ATOM 1553 C C . SER A 1 203 ? 9.327 -15.974 -1.570 1.00 90.75 203 SER A C 1
ATOM 1555 O O . SER A 1 203 ? 9.390 -16.312 -0.390 1.00 90.75 203 SER A O 1
ATOM 1557 N N . ASN A 1 204 ? 9.355 -14.694 -1.956 1.00 89.44 204 ASN A N 1
ATOM 1558 C CA . ASN A 1 204 ? 9.541 -13.585 -1.021 1.00 89.44 204 ASN A CA 1
ATOM 1559 C C . ASN A 1 204 ? 8.201 -13.045 -0.498 1.00 89.44 204 ASN A C 1
ATOM 1561 O O . ASN A 1 204 ? 8.112 -12.665 0.669 1.00 89.44 204 ASN A O 1
ATOM 1565 N N . LYS A 1 205 ? 7.146 -13.028 -1.327 1.00 91.94 205 LYS A N 1
ATOM 1566 C CA . LYS A 1 205 ? 5.834 -12.463 -0.967 1.00 91.94 205 LYS A CA 1
ATOM 1567 C C . LYS A 1 205 ? 4.897 -13.446 -0.278 1.00 91.94 205 LYS A C 1
ATOM 1569 O O . LYS A 1 205 ? 4.139 -13.005 0.574 1.00 91.94 205 LYS A O 1
ATOM 1574 N N . ALA A 1 206 ? 4.969 -14.753 -0.538 1.00 93.88 206 ALA A N 1
ATOM 1575 C CA . ALA A 1 206 ? 4.130 -15.744 0.148 1.00 93.88 206 ALA A CA 1
ATOM 1576 C C . ALA A 1 206 ? 4.162 -15.638 1.691 1.00 93.88 206 ALA A C 1
ATOM 1578 O O . ALA A 1 206 ? 3.088 -15.558 2.298 1.00 93.88 206 ALA A O 1
ATOM 1579 N N . PRO A 1 207 ? 5.339 -15.584 2.355 1.00 93.88 207 PRO A N 1
ATOM 1580 C CA . PRO A 1 207 ? 5.388 -15.404 3.807 1.00 93.88 207 PRO A CA 1
ATOM 1581 C C . PRO A 1 207 ? 4.835 -14.043 4.257 1.00 93.88 207 PRO A C 1
ATOM 1583 O O . PRO A 1 207 ? 4.182 -13.963 5.297 1.00 93.88 207 PRO A O 1
ATOM 1586 N N . LEU A 1 208 ? 5.046 -12.985 3.465 1.00 93.69 208 LEU A N 1
ATOM 1587 C CA . LEU A 1 208 ? 4.515 -11.648 3.742 1.00 93.69 208 LEU A CA 1
ATOM 1588 C C . LEU A 1 208 ? 2.989 -11.613 3.658 1.00 93.69 208 LEU A C 1
ATOM 1590 O O . LEU A 1 208 ? 2.348 -11.058 4.543 1.00 93.69 208 LEU A O 1
ATOM 1594 N N . THR A 1 209 ? 2.405 -12.260 2.651 1.00 93.88 209 THR A N 1
ATOM 1595 C CA . THR A 1 209 ? 0.956 -12.426 2.484 1.00 93.88 209 THR A CA 1
ATOM 1596 C C . THR A 1 209 ? 0.356 -13.149 3.690 1.00 93.88 209 THR A C 1
ATOM 1598 O O . THR A 1 209 ? -0.595 -12.665 4.303 1.00 93.88 209 THR A O 1
ATOM 1601 N N . ALA A 1 210 ? 0.950 -14.271 4.116 1.00 93.50 210 ALA A N 1
ATOM 1602 C CA . ALA A 1 210 ? 0.486 -14.999 5.300 1.00 93.50 210 ALA A CA 1
ATOM 1603 C C . ALA A 1 210 ? 0.531 -14.133 6.575 1.00 93.50 210 ALA A C 1
ATOM 1605 O O . ALA A 1 210 ? -0.436 -14.102 7.345 1.00 93.50 210 ALA A O 1
ATOM 1606 N N . ARG A 1 211 ? 1.627 -13.388 6.771 1.00 94.06 211 ARG A N 1
ATOM 1607 C CA . ARG A 1 211 ? 1.803 -12.462 7.897 1.00 94.06 211 ARG A CA 1
ATOM 1608 C C . ARG A 1 211 ? 0.808 -11.298 7.845 1.00 94.06 211 ARG A C 1
ATOM 1610 O O . ARG A 1 211 ? 0.181 -10.991 8.854 1.00 94.06 211 ARG A O 1
ATOM 1617 N N . ALA A 1 212 ? 0.573 -10.709 6.675 1.00 94.50 212 ALA A N 1
ATOM 1618 C CA . ALA A 1 212 ? -0.397 -9.634 6.480 1.00 94.50 212 ALA A CA 1
ATOM 1619 C C . ALA A 1 212 ? -1.830 -10.084 6.801 1.00 94.50 212 ALA A C 1
ATOM 1621 O O . ALA A 1 212 ? -2.556 -9.376 7.497 1.00 94.50 212 ALA A O 1
ATOM 1622 N N . HIS A 1 213 ? -2.221 -11.298 6.397 1.00 93.06 213 HIS A N 1
ATOM 1623 C CA . HIS A 1 213 ? -3.500 -11.894 6.795 1.00 93.06 213 HIS A CA 1
ATOM 1624 C C . HIS A 1 213 ? -3.605 -12.121 8.314 1.00 93.06 213 HIS A C 1
ATOM 1626 O O . HIS A 1 213 ? -4.678 -11.930 8.896 1.00 93.06 213 HIS A O 1
ATOM 1632 N N . HIS A 1 214 ? -2.520 -12.538 8.976 1.00 94.25 214 HIS A N 1
ATOM 1633 C CA . HIS A 1 214 ? -2.488 -12.657 10.436 1.00 94.25 214 HIS A CA 1
ATOM 1634 C C . HIS A 1 214 ? -2.680 -11.291 11.110 1.00 94.25 214 HIS A C 1
ATOM 1636 O O . HIS A 1 214 ? -3.601 -11.133 11.917 1.00 94.25 214 HIS A O 1
ATOM 1642 N N . LEU A 1 215 ? -1.875 -10.299 10.720 1.00 95.00 215 LEU A N 1
ATOM 1643 C CA . LEU A 1 215 ? -1.930 -8.934 11.241 1.00 95.00 215 LEU A CA 1
ATOM 1644 C C . LEU A 1 215 ? -3.296 -8.291 11.008 1.00 95.00 215 LEU A C 1
ATOM 1646 O O . LEU A 1 215 ? -3.868 -7.744 11.945 1.00 95.00 215 LEU A O 1
ATOM 1650 N N . ALA A 1 216 ? -3.873 -8.417 9.811 1.00 94.31 216 ALA A N 1
ATOM 1651 C CA . ALA A 1 216 ? -5.190 -7.869 9.501 1.00 94.31 216 ALA A CA 1
ATOM 1652 C C . ALA A 1 216 ? -6.282 -8.423 10.431 1.00 94.31 216 ALA A C 1
ATOM 1654 O O . ALA A 1 216 ? -7.103 -7.661 10.941 1.00 94.31 216 ALA A O 1
ATOM 1655 N N . ARG A 1 217 ? -6.268 -9.732 10.730 1.00 93.75 217 ARG A N 1
ATOM 1656 C CA . ARG A 1 217 ? -7.214 -10.329 11.693 1.00 93.75 217 ARG A CA 1
ATOM 1657 C C . ARG A 1 217 ? -7.020 -9.779 13.105 1.00 93.75 217 ARG A C 1
ATOM 1659 O O . ARG A 1 217 ? -8.004 -9.477 13.775 1.00 93.75 217 ARG A O 1
ATOM 1666 N N . ARG A 1 218 ? -5.769 -9.636 13.556 1.00 95.69 218 ARG A N 1
ATOM 1667 C CA . ARG A 1 218 ? -5.446 -9.090 14.885 1.00 95.69 218 ARG A CA 1
ATOM 1668 C C . ARG A 1 218 ? -5.843 -7.620 15.005 1.00 95.69 218 ARG A C 1
ATOM 1670 O O . ARG A 1 218 ? -6.502 -7.257 15.973 1.00 95.69 218 ARG A O 1
ATOM 1677 N N . LEU A 1 219 ? -5.522 -6.807 14.001 1.00 94.62 219 LEU A N 1
ATOM 1678 C CA . LEU A 1 219 ? -5.922 -5.403 13.923 1.00 94.62 219 LEU A CA 1
ATOM 1679 C C . LEU A 1 219 ? -7.440 -5.257 13.926 1.00 94.62 219 LEU A C 1
ATOM 1681 O O . LEU A 1 219 ? -7.954 -4.421 14.653 1.00 94.62 219 LEU A O 1
ATOM 1685 N N . LYS A 1 220 ? -8.174 -6.098 13.187 1.00 91.38 220 LYS A N 1
ATOM 1686 C CA . LYS A 1 220 ? -9.642 -6.059 13.177 1.00 91.38 220 LYS A CA 1
ATOM 1687 C C . LYS A 1 220 ? -10.253 -6.449 14.524 1.00 91.38 220 LYS A C 1
ATOM 1689 O O . LYS A 1 220 ? -11.280 -5.898 14.901 1.00 91.38 220 LYS A O 1
ATOM 1694 N N . ALA A 1 221 ? -9.627 -7.373 15.252 1.00 93.06 221 ALA A N 1
ATOM 1695 C CA . ALA A 1 221 ? -10.062 -7.746 16.596 1.00 93.06 221 ALA A CA 1
ATOM 1696 C C . ALA A 1 221 ? -9.851 -6.610 17.616 1.00 93.06 221 ALA A C 1
ATOM 1698 O O . ALA A 1 221 ? -10.698 -6.415 18.481 1.00 93.06 221 ALA A O 1
ATOM 1699 N N . ILE A 1 222 ? -8.748 -5.859 17.503 1.00 94.12 222 ILE A N 1
ATOM 1700 C CA . ILE A 1 222 ? -8.420 -4.730 18.394 1.00 94.12 222 ILE A CA 1
ATOM 1701 C C . ILE A 1 222 ? -9.200 -3.465 17.999 1.00 94.12 222 ILE A C 1
ATOM 1703 O O . ILE A 1 222 ? -9.704 -2.747 18.859 1.00 94.12 222 ILE A O 1
ATOM 1707 N N . TYR A 1 223 ? -9.348 -3.219 16.695 1.00 92.00 223 TYR A N 1
ATOM 1708 C CA . TYR A 1 223 ? -9.994 -2.047 16.105 1.00 92.00 223 TYR A CA 1
ATOM 1709 C C . TYR A 1 223 ? -11.125 -2.472 15.144 1.00 92.00 223 TYR A C 1
ATOM 1711 O O . TYR A 1 223 ? -10.962 -2.427 13.919 1.00 92.00 223 TYR A O 1
ATOM 1719 N N . PRO A 1 224 ? -12.309 -2.858 15.660 1.00 89.19 224 PRO A N 1
ATOM 1720 C CA . PRO A 1 224 ? -13.399 -3.416 14.847 1.00 89.19 224 PRO A CA 1
ATOM 1721 C C . PRO A 1 224 ? -13.878 -2.511 13.708 1.00 89.19 224 PRO A C 1
ATOM 1723 O O . PRO A 1 224 ? -14.260 -2.996 12.641 1.00 89.19 224 PRO A O 1
ATOM 1726 N N . ASN A 1 225 ? -13.808 -1.194 13.904 1.00 87.56 225 ASN A N 1
ATOM 1727 C CA . ASN A 1 225 ? -14.260 -0.202 12.926 1.00 87.56 225 ASN A CA 1
ATOM 1728 C C . ASN A 1 225 ? -13.148 0.276 11.987 1.00 87.56 225 ASN A C 1
ATOM 1730 O O . ASN A 1 225 ? -13.429 1.030 11.058 1.00 87.56 225 ASN A O 1
ATOM 1734 N N . ALA A 1 226 ? -11.900 -0.152 12.202 1.00 89.50 226 ALA A N 1
ATOM 1735 C CA . ALA A 1 226 ? -10.808 0.254 11.337 1.00 89.50 226 ALA A CA 1
ATOM 1736 C C . ALA A 1 226 ? -10.948 -0.362 9.940 1.00 89.50 226 ALA A C 1
ATOM 1738 O O . ALA A 1 226 ? -11.423 -1.496 9.756 1.00 89.50 226 ALA A O 1
ATOM 1739 N N . ILE A 1 227 ? -10.512 0.414 8.955 1.00 89.75 227 ILE A N 1
ATOM 1740 C CA . ILE A 1 227 ? -10.351 -0.021 7.576 1.00 89.75 227 ILE A CA 1
ATOM 1741 C C . ILE A 1 227 ? -8.935 -0.560 7.429 1.00 89.75 227 ILE A C 1
ATOM 1743 O O . ILE A 1 227 ? -7.974 0.088 7.833 1.00 89.75 227 ILE A O 1
ATOM 1747 N N . ILE A 1 228 ? -8.811 -1.747 6.847 1.00 91.94 228 ILE A N 1
ATOM 1748 C CA . ILE A 1 228 ? -7.526 -2.397 6.615 1.00 91.94 228 ILE A CA 1
ATOM 1749 C C . ILE A 1 228 ? -7.399 -2.614 5.114 1.00 91.94 228 ILE A C 1
ATOM 1751 O O . ILE A 1 228 ? -8.168 -3.381 4.536 1.00 91.94 228 ILE A O 1
ATOM 1755 N N . VAL A 1 229 ? -6.454 -1.915 4.497 1.00 90.94 229 VAL A N 1
ATOM 1756 C CA . VAL A 1 229 ? -6.238 -1.916 3.048 1.00 90.94 229 VAL A CA 1
ATOM 1757 C C . VAL A 1 229 ? -4.848 -2.406 2.696 1.00 90.94 229 VAL A C 1
ATOM 1759 O O . VAL A 1 229 ? -3.906 -2.346 3.490 1.00 90.94 229 VAL A O 1
ATOM 1762 N N . GLU A 1 230 ? -4.738 -2.880 1.466 1.00 91.62 230 GLU A N 1
ATOM 1763 C CA . GLU A 1 230 ? -3.479 -3.265 0.867 1.00 91.62 230 GLU A CA 1
ATOM 1764 C C . GLU A 1 230 ? -2.886 -2.079 0.102 1.00 91.62 230 GLU A C 1
ATOM 1766 O O . GLU A 1 230 ? -3.574 -1.264 -0.511 1.00 91.62 230 GLU A O 1
ATOM 1771 N N . THR A 1 231 ? -1.569 -1.980 0.107 1.00 91.88 231 THR A N 1
ATOM 1772 C CA . THR A 1 231 ? -0.846 -0.976 -0.660 1.00 91.88 231 THR A CA 1
ATOM 1773 C C . THR A 1 231 ? 0.319 -1.620 -1.380 1.00 91.88 231 THR A C 1
ATOM 1775 O O . THR A 1 231 ? 0.893 -2.606 -0.925 1.00 91.88 231 THR A O 1
ATOM 1778 N N . HIS A 1 232 ? 0.689 -1.038 -2.515 1.00 91.69 232 HIS A N 1
ATOM 1779 C CA . HIS A 1 232 ? 1.924 -1.378 -3.201 1.00 91.69 232 HIS A CA 1
ATOM 1780 C C . HIS A 1 232 ? 2.814 -0.131 -3.208 1.00 91.69 232 HIS A C 1
ATOM 1782 O O . HIS A 1 232 ? 2.731 0.654 -4.155 1.00 91.69 232 HIS A O 1
ATOM 1788 N N . PRO A 1 233 ? 3.638 0.103 -2.164 1.00 92.12 233 PRO A N 1
ATOM 1789 C CA . PRO A 1 233 ? 4.312 1.383 -1.943 1.00 92.12 233 PRO A CA 1
ATOM 1790 C C . PRO A 1 233 ? 5.118 1.862 -3.137 1.00 92.12 233 PRO A C 1
ATOM 1792 O O . PRO A 1 233 ? 5.127 3.043 -3.439 1.00 92.12 233 PRO A O 1
ATOM 1795 N N . TRP A 1 234 ? 5.740 0.948 -3.876 1.00 91.06 234 TRP A N 1
ATOM 1796 C CA . TRP A 1 234 ? 6.520 1.312 -5.055 1.00 91.06 234 TRP A CA 1
ATOM 1797 C C . TRP A 1 234 ? 5.656 1.765 -6.221 1.00 91.06 234 TRP A C 1
ATOM 1799 O O . TRP A 1 234 ? 6.017 2.711 -6.909 1.00 91.06 234 TRP A O 1
ATOM 1809 N N . LEU A 1 235 ? 4.496 1.135 -6.407 1.00 89.94 235 LEU A N 1
ATOM 1810 C CA . LEU A 1 235 ? 3.545 1.576 -7.422 1.00 89.94 235 LEU A CA 1
ATOM 1811 C C . LEU A 1 235 ? 2.934 2.912 -6.989 1.00 89.94 235 LEU A C 1
ATOM 1813 O O . LEU A 1 235 ? 2.927 3.863 -7.759 1.00 89.94 235 LEU A O 1
ATOM 1817 N N . ALA A 1 236 ? 2.520 3.024 -5.726 1.00 91.94 236 ALA A N 1
ATOM 1818 C CA . ALA A 1 236 ? 2.024 4.271 -5.163 1.00 91.94 236 ALA A CA 1
ATOM 1819 C C . ALA A 1 236 ? 3.055 5.407 -5.272 1.00 91.94 236 ALA A C 1
ATOM 1821 O O . ALA A 1 236 ? 2.693 6.509 -5.664 1.00 91.94 236 ALA A O 1
ATOM 1822 N N . ALA A 1 237 ? 4.341 5.150 -5.024 1.00 92.88 237 ALA A N 1
ATOM 1823 C CA . ALA A 1 237 ? 5.404 6.141 -5.170 1.00 92.88 237 ALA A CA 1
ATOM 1824 C C . ALA A 1 237 ? 5.524 6.656 -6.612 1.00 92.88 237 ALA A C 1
ATOM 1826 O O . ALA A 1 237 ? 5.735 7.851 -6.799 1.00 92.88 237 ALA A O 1
ATOM 1827 N N . VAL A 1 238 ? 5.330 5.800 -7.625 1.00 91.25 238 VAL A N 1
ATOM 1828 C CA . VAL A 1 238 ? 5.276 6.227 -9.037 1.00 91.25 238 VAL A CA 1
ATOM 1829 C C . VAL A 1 238 ? 4.100 7.176 -9.259 1.00 91.25 238 VAL A C 1
ATOM 1831 O O . VAL A 1 238 ? 4.255 8.230 -9.871 1.00 91.25 238 VAL A O 1
ATOM 1834 N N . GLY A 1 239 ? 2.924 6.834 -8.735 1.00 90.69 239 GLY A N 1
ATOM 1835 C CA . GLY A 1 239 ? 1.736 7.670 -8.886 1.00 90.69 239 GLY A CA 1
ATOM 1836 C C . GLY A 1 239 ? 1.855 9.010 -8.177 1.00 90.69 239 GLY A C 1
ATOM 1837 O O . GLY A 1 239 ? 1.544 10.046 -8.757 1.00 90.69 239 GLY A O 1
ATOM 1838 N N . TRP A 1 240 ? 2.409 9.017 -6.968 1.00 92.12 240 TRP A N 1
ATOM 1839 C CA . TRP A 1 240 ? 2.699 10.250 -6.247 1.00 92.12 240 TRP A CA 1
ATOM 1840 C C . TRP A 1 240 ? 3.789 11.081 -6.921 1.00 92.12 240 TRP A C 1
ATOM 1842 O O . TRP A 1 240 ? 3.688 12.307 -6.933 1.00 92.12 240 TRP A O 1
ATOM 1852 N N . ALA A 1 241 ? 4.787 10.436 -7.529 1.00 92.56 241 ALA A N 1
ATOM 1853 C CA . ALA A 1 241 ? 5.789 11.109 -8.342 1.00 92.56 241 ALA A CA 1
ATOM 1854 C C . ALA A 1 241 ? 5.161 11.806 -9.558 1.00 92.56 241 ALA A C 1
ATOM 1856 O O . ALA A 1 241 ? 5.441 12.982 -9.786 1.00 92.56 241 ALA A O 1
ATOM 1857 N N . LEU A 1 242 ? 4.271 11.127 -10.290 1.00 90.44 242 LEU A N 1
ATOM 1858 C CA . LEU A 1 242 ? 3.499 11.736 -11.379 1.00 90.44 242 LEU A CA 1
ATOM 1859 C C . LEU A 1 242 ? 2.685 12.934 -10.881 1.00 90.44 242 LEU A C 1
ATOM 1861 O O . LEU A 1 242 ? 2.761 14.012 -11.468 1.00 90.44 242 LEU A O 1
ATOM 1865 N N . HIS A 1 243 ? 1.963 12.761 -9.772 1.00 89.56 243 HIS A N 1
ATOM 1866 C CA . HIS A 1 243 ? 1.101 13.794 -9.202 1.00 89.56 243 HIS A CA 1
ATOM 1867 C C . HIS A 1 243 ? 1.873 15.070 -8.824 1.00 89.56 243 HIS A C 1
ATOM 1869 O O . HIS A 1 243 ? 1.388 16.175 -9.052 1.00 89.56 243 HIS A O 1
ATOM 1875 N N . CYS A 1 244 ? 3.087 14.949 -8.275 1.00 90.81 244 CYS A N 1
ATOM 1876 C CA . CYS A 1 244 ? 3.899 16.103 -7.867 1.00 90.81 244 CYS A CA 1
ATOM 1877 C C . CYS A 1 244 ? 4.942 16.549 -8.912 1.00 90.81 244 CYS A C 1
ATOM 1879 O O . CYS A 1 244 ? 5.782 17.411 -8.627 1.00 90.81 244 CYS A O 1
ATOM 1881 N N . GLY A 1 245 ? 4.919 15.975 -10.121 1.00 90.81 245 GLY A N 1
ATOM 1882 C CA . GLY A 1 245 ? 5.881 16.285 -11.183 1.00 90.81 245 GLY A CA 1
ATOM 1883 C C . GLY A 1 245 ? 7.325 15.889 -10.844 1.00 90.81 245 GLY A C 1
ATOM 1884 O O . GLY A 1 245 ? 8.278 16.538 -11.289 1.00 90.81 245 GLY A O 1
ATOM 1885 N N . PHE A 1 246 ? 7.511 14.858 -10.020 1.00 91.75 246 PHE A N 1
ATOM 1886 C CA . PHE A 1 246 ? 8.805 14.221 -9.804 1.00 91.75 246 PHE A CA 1
ATOM 1887 C C . PHE A 1 246 ? 9.166 13.366 -11.023 1.00 91.75 246 PHE A C 1
ATOM 1889 O O . PHE A 1 246 ? 8.320 12.707 -11.627 1.00 91.75 246 PHE A O 1
ATOM 1896 N N . ARG A 1 247 ? 10.437 13.400 -11.427 1.00 88.50 247 ARG A N 1
ATOM 1897 C CA . ARG A 1 247 ? 10.853 12.747 -12.668 1.00 88.50 247 ARG A CA 1
ATOM 1898 C C . ARG A 1 247 ? 10.903 11.229 -12.481 1.00 88.50 247 ARG A C 1
ATOM 1900 O O . ARG A 1 247 ? 11.557 10.734 -11.565 1.00 88.50 247 ARG A O 1
ATOM 1907 N N . LEU A 1 248 ? 10.265 10.496 -13.394 1.00 86.12 248 LEU A N 1
ATOM 1908 C CA . LEU A 1 248 ? 10.160 9.036 -13.313 1.00 86.12 248 LEU A CA 1
ATOM 1909 C C . LEU A 1 248 ? 11.510 8.312 -13.401 1.00 86.12 248 LEU A C 1
ATOM 1911 O O . LEU A 1 248 ? 11.641 7.231 -12.837 1.00 86.12 248 LEU A O 1
ATOM 1915 N N . ASN A 1 249 ? 12.529 8.926 -14.017 1.00 83.69 249 ASN A N 1
ATOM 1916 C CA . ASN A 1 249 ? 13.909 8.413 -14.068 1.00 83.69 249 ASN A CA 1
ATOM 1917 C C . ASN A 1 249 ? 14.540 8.141 -12.699 1.00 83.69 249 ASN A C 1
ATOM 1919 O O . ASN A 1 249 ? 15.414 7.290 -12.614 1.00 83.69 249 ASN A O 1
ATOM 1923 N N . HIS A 1 250 ? 14.054 8.781 -11.637 1.00 85.56 250 HIS A N 1
ATOM 1924 C CA . HIS A 1 250 ? 14.537 8.549 -10.275 1.00 85.56 250 HIS A CA 1
ATOM 1925 C C . HIS A 1 250 ? 13.683 7.553 -9.480 1.00 85.56 250 HIS A C 1
ATOM 1927 O O . HIS A 1 250 ? 14.037 7.176 -8.368 1.00 85.56 250 HIS A O 1
ATOM 1933 N N . VAL A 1 251 ? 12.549 7.097 -10.018 1.00 84.56 251 VAL A N 1
ATOM 1934 C CA . VAL A 1 251 ? 11.637 6.193 -9.300 1.00 84.56 251 VAL A CA 1
ATOM 1935 C C . VAL A 1 251 ? 12.253 4.803 -9.115 1.00 84.56 251 VAL A C 1
ATOM 1937 O O . VAL A 1 251 ? 12.101 4.205 -8.050 1.00 84.56 251 VAL A O 1
ATOM 1940 N N . GLY A 1 252 ? 13.008 4.311 -10.105 1.00 83.56 252 GLY A N 1
ATOM 1941 C CA . GLY A 1 252 ? 13.750 3.049 -9.991 1.00 83.56 252 GLY A CA 1
ATOM 1942 C C . GLY A 1 252 ? 14.843 3.085 -8.915 1.00 83.56 252 GLY A C 1
ATOM 1943 O O . GLY A 1 252 ? 15.166 2.060 -8.315 1.00 83.56 252 GLY A O 1
ATOM 1944 N N . GLU A 1 253 ? 15.363 4.276 -8.609 1.00 89.94 253 GLU A N 1
ATOM 1945 C CA . GLU A 1 253 ? 16.383 4.479 -7.580 1.00 89.94 253 GLU A CA 1
ATOM 1946 C C . GLU A 1 253 ? 15.794 4.403 -6.168 1.00 89.94 253 GLU A C 1
ATOM 1948 O O . GLU A 1 253 ? 16.520 4.060 -5.247 1.00 89.94 253 GLU A O 1
ATOM 1953 N N . LEU A 1 254 ? 14.487 4.636 -5.970 1.00 91.19 254 LEU A N 1
ATOM 1954 C CA . LEU A 1 254 ? 13.864 4.725 -4.636 1.00 91.19 254 LEU A CA 1
ATOM 1955 C C . LEU A 1 254 ? 14.077 3.482 -3.753 1.00 91.19 254 LEU A C 1
ATOM 1957 O O . LEU A 1 254 ? 14.054 3.605 -2.528 1.00 91.19 254 LEU A O 1
ATOM 1961 N N . ARG A 1 255 ? 14.284 2.303 -4.357 1.00 90.06 255 ARG A N 1
ATOM 1962 C CA . ARG A 1 255 ? 14.562 1.039 -3.649 1.00 90.06 255 ARG A CA 1
ATOM 1963 C C . ARG A 1 255 ? 16.035 0.852 -3.279 1.00 90.06 255 ARG A C 1
ATOM 1965 O O . ARG A 1 255 ? 16.347 -0.005 -2.460 1.00 90.06 255 ARG A O 1
ATOM 1972 N N . GLN A 1 256 ? 16.938 1.603 -3.902 1.00 90.06 256 GLN A N 1
ATOM 1973 C CA . GLN A 1 256 ? 18.373 1.457 -3.693 1.00 90.06 256 GLN A CA 1
ATOM 1974 C C . GLN A 1 256 ? 18.784 2.067 -2.341 1.00 90.06 256 GLN A C 1
ATOM 1976 O O . GLN A 1 256 ? 18.177 3.056 -1.913 1.00 90.06 256 GLN A O 1
ATOM 1981 N N . PRO A 1 257 ? 19.810 1.530 -1.658 1.00 87.19 257 PRO A N 1
ATOM 1982 C CA . PRO A 1 257 ? 20.273 2.090 -0.390 1.00 8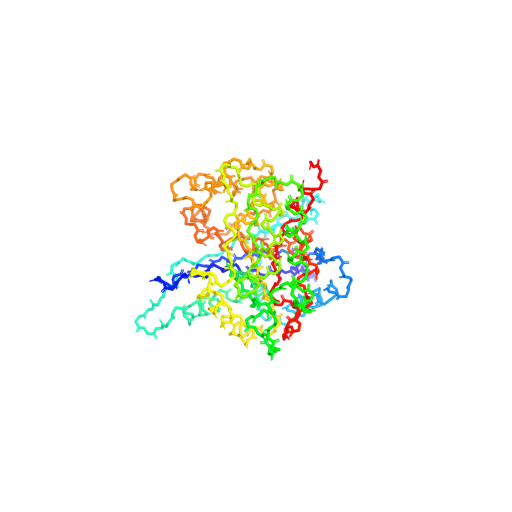7.19 257 PRO A CA 1
ATOM 1983 C C . PRO A 1 257 ? 20.794 3.528 -0.552 1.00 87.19 257 PRO A C 1
ATOM 1985 O O . PRO A 1 257 ? 20.180 4.465 -0.037 1.00 87.19 257 PRO A O 1
ATOM 1988 N N . ASP A 1 258 ? 21.854 3.709 -1.348 1.00 87.81 258 ASP A N 1
ATOM 1989 C CA . ASP A 1 258 ? 22.588 4.979 -1.438 1.00 87.81 258 ASP A CA 1
ATOM 1990 C C . ASP A 1 258 ? 21.933 5.979 -2.398 1.00 87.81 258 ASP A C 1
ATOM 1992 O O . ASP A 1 258 ? 21.551 7.080 -2.000 1.00 87.81 258 ASP A O 1
ATOM 1996 N N . SER A 1 259 ? 21.747 5.602 -3.670 1.00 91.00 259 SER A N 1
ATOM 1997 C CA . SER A 1 259 ? 21.093 6.477 -4.658 1.00 91.00 259 SER A CA 1
ATOM 1998 C C . SER A 1 259 ? 19.623 6.721 -4.319 1.00 91.00 259 SE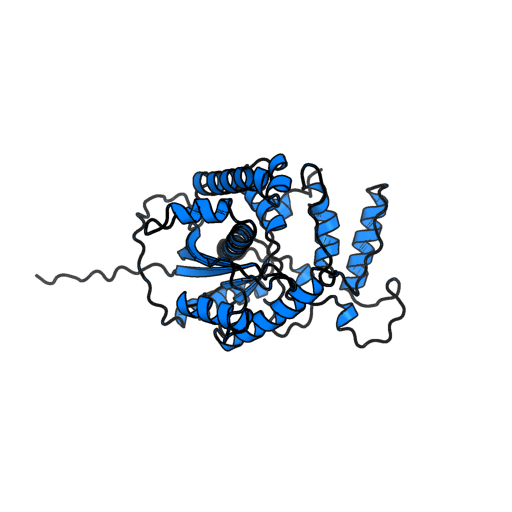R A C 1
ATOM 2000 O O . SER A 1 259 ? 19.099 7.817 -4.537 1.00 91.00 259 SER A O 1
ATOM 2002 N N . GLY A 1 260 ? 18.970 5.738 -3.696 1.00 92.62 260 GLY A N 1
ATOM 2003 C CA . GLY A 1 260 ? 17.584 5.868 -3.278 1.00 92.62 260 GLY A CA 1
ATOM 2004 C C . GLY A 1 260 ? 17.383 6.873 -2.163 1.00 92.62 260 GLY A C 1
ATOM 2005 O O . GLY A 1 260 ? 16.332 7.502 -2.141 1.00 92.62 260 GLY A O 1
ATOM 2006 N N . ARG A 1 261 ? 18.377 7.122 -1.302 1.00 94.88 261 ARG A N 1
ATOM 2007 C CA . ARG A 1 261 ? 18.284 8.176 -0.281 1.00 94.88 261 ARG A CA 1
ATOM 2008 C C . ARG A 1 261 ? 18.001 9.538 -0.911 1.00 94.88 261 ARG A C 1
ATOM 2010 O O . ARG A 1 261 ? 17.069 10.236 -0.514 1.00 94.88 261 ARG A O 1
ATOM 2017 N N . ILE A 1 262 ? 18.766 9.881 -1.948 1.00 94.75 262 ILE A N 1
ATOM 2018 C CA . ILE A 1 262 ? 18.631 11.147 -2.680 1.00 94.75 262 ILE A CA 1
ATOM 2019 C C . ILE A 1 262 ? 17.286 11.198 -3.412 1.00 94.75 262 ILE A C 1
ATOM 2021 O O . ILE A 1 262 ? 16.577 12.203 -3.329 1.00 94.75 262 ILE A O 1
ATOM 2025 N N . ALA A 1 263 ? 16.902 10.112 -4.089 1.00 94.19 263 ALA A N 1
ATOM 2026 C CA . ALA A 1 263 ? 15.631 10.039 -4.804 1.00 94.19 263 ALA A CA 1
ATOM 2027 C C . ALA A 1 263 ? 14.421 10.164 -3.856 1.00 94.19 263 ALA A C 1
ATOM 2029 O O . ALA A 1 263 ? 13.497 10.930 -4.137 1.00 94.19 263 ALA A O 1
ATOM 2030 N N . ARG A 1 264 ? 14.447 9.477 -2.704 1.00 95.69 264 ARG A N 1
ATOM 2031 C CA . ARG A 1 264 ? 13.405 9.539 -1.667 1.00 95.69 264 ARG A CA 1
ATOM 2032 C C . ARG A 1 264 ? 13.305 10.945 -1.083 1.00 95.69 264 ARG A C 1
ATOM 2034 O O . ARG A 1 264 ? 12.212 11.507 -1.067 1.00 95.69 264 ARG A O 1
ATOM 2041 N N . ALA A 1 265 ? 14.426 11.558 -0.699 1.00 94.44 265 ALA A N 1
ATOM 2042 C CA . ALA A 1 265 ? 14.453 12.943 -0.221 1.00 94.44 265 ALA A CA 1
ATOM 2043 C C . ALA A 1 265 ? 13.901 13.928 -1.268 1.00 94.44 265 ALA A C 1
ATOM 2045 O O . ALA A 1 265 ? 13.107 14.814 -0.943 1.00 94.44 265 ALA A O 1
ATOM 2046 N N . GLY A 1 266 ? 14.270 13.749 -2.540 1.00 94.69 266 GLY A N 1
ATOM 2047 C CA . GLY A 1 266 ? 13.772 14.557 -3.652 1.00 94.69 266 GLY A CA 1
ATOM 2048 C C . GLY A 1 266 ? 12.259 14.436 -3.848 1.00 94.69 266 GLY A C 1
ATOM 2049 O O . GLY A 1 266 ? 11.581 15.454 -4.017 1.00 94.69 266 GLY A O 1
ATOM 2050 N N . LEU A 1 267 ? 11.715 13.218 -3.779 1.00 94.75 267 LEU A N 1
ATOM 2051 C CA . LEU A 1 267 ? 10.275 12.976 -3.874 1.00 94.75 267 LEU A CA 1
ATOM 2052 C C . LEU A 1 267 ? 9.529 13.582 -2.678 1.00 94.75 267 LEU A C 1
ATOM 2054 O O . LEU A 1 267 ? 8.581 14.338 -2.879 1.00 94.75 267 LEU A O 1
ATOM 2058 N N . LEU A 1 268 ? 9.993 13.344 -1.447 1.00 93.69 268 LEU A N 1
ATOM 2059 C CA . LEU A 1 268 ? 9.416 13.947 -0.238 1.00 93.69 268 LEU A CA 1
ATOM 2060 C C . LEU A 1 268 ? 9.407 15.480 -0.324 1.00 93.69 268 LEU A C 1
ATOM 2062 O O . LEU A 1 268 ? 8.408 16.117 0.015 1.00 93.69 268 LEU A O 1
ATOM 2066 N N . LYS A 1 269 ? 10.478 16.086 -0.854 1.00 93.25 269 LYS A N 1
ATOM 2067 C CA . LYS A 1 269 ? 10.536 17.536 -1.062 1.00 93.25 269 LYS A CA 1
ATOM 2068 C C . LYS A 1 269 ? 9.512 18.019 -2.086 1.00 93.25 269 LYS A C 1
ATOM 2070 O O . LYS A 1 269 ? 8.904 19.068 -1.885 1.00 93.25 269 LYS A O 1
ATOM 2075 N N . LYS A 1 270 ? 9.302 17.279 -3.179 1.00 94.12 270 LYS A N 1
ATOM 2076 C CA . LYS A 1 270 ? 8.263 17.608 -4.166 1.00 94.12 270 LYS A CA 1
ATOM 2077 C C . LYS A 1 270 ? 6.861 17.510 -3.574 1.00 94.12 270 LYS A C 1
ATOM 2079 O O . LYS A 1 270 ? 6.067 18.412 -3.810 1.00 94.12 270 LYS A O 1
ATOM 2084 N N . LEU A 1 271 ? 6.582 16.495 -2.758 1.00 91.94 271 LEU A N 1
ATOM 2085 C CA . LEU A 1 271 ? 5.298 16.356 -2.061 1.00 91.94 271 LEU A CA 1
ATOM 2086 C C . LEU A 1 271 ? 5.010 17.534 -1.120 1.00 91.94 271 LEU A C 1
ATOM 2088 O O . LEU A 1 271 ? 3.886 18.039 -1.096 1.00 91.94 271 LEU A O 1
ATOM 2092 N N . GLU A 1 272 ? 6.032 18.004 -0.402 1.00 89.56 272 GLU A N 1
ATOM 2093 C CA . GLU A 1 272 ? 5.951 19.191 0.456 1.00 89.56 272 GLU A CA 1
ATOM 2094 C C . GLU A 1 272 ? 5.694 20.467 -0.361 1.00 89.56 272 GLU A C 1
ATOM 2096 O O . GLU A 1 272 ? 4.787 21.237 -0.046 1.00 89.56 272 GLU A O 1
ATOM 2101 N N . LEU A 1 273 ? 6.433 20.669 -1.459 1.00 90.38 273 LEU A N 1
ATOM 2102 C CA . LEU A 1 273 ? 6.252 21.823 -2.351 1.00 90.38 273 LEU A CA 1
ATOM 2103 C C . LEU A 1 273 ? 4.875 21.835 -3.030 1.00 90.38 273 LEU A C 1
ATOM 2105 O O . LEU A 1 273 ? 4.291 22.902 -3.217 1.00 90.38 273 LEU A O 1
ATOM 2109 N N . SER A 1 274 ? 4.338 20.661 -3.358 1.00 89.38 274 SER A N 1
ATOM 2110 C CA . SER A 1 274 ? 2.985 20.489 -3.894 1.00 89.38 274 SER A CA 1
ATOM 2111 C C . SER A 1 274 ? 1.890 20.584 -2.825 1.00 89.38 274 SER A C 1
ATOM 2113 O O . SER A 1 274 ? 0.717 20.449 -3.161 1.00 89.38 274 SER A O 1
ATOM 2115 N N . LYS A 1 275 ? 2.245 20.831 -1.553 1.00 88.06 275 LYS A N 1
ATOM 2116 C CA . LYS A 1 275 ? 1.319 20.936 -0.411 1.00 88.06 275 LYS A CA 1
ATOM 2117 C C . LYS A 1 275 ? 0.462 19.682 -0.186 1.00 88.06 275 LYS A C 1
ATOM 2119 O O . LYS A 1 275 ? -0.671 19.767 0.280 1.00 88.06 275 LYS A O 1
ATOM 2124 N N . ILE A 1 276 ? 1.004 18.518 -0.532 1.00 85.31 276 ILE A N 1
ATOM 2125 C CA . ILE A 1 276 ? 0.330 17.220 -0.409 1.00 85.31 276 ILE A CA 1
ATOM 2126 C C . ILE A 1 276 ? 0.594 16.632 0.974 1.00 85.31 276 ILE A C 1
ATOM 2128 O O . ILE A 1 276 ? -0.329 16.203 1.664 1.00 85.31 276 ILE A O 1
ATOM 2132 N N . ALA A 1 277 ? 1.864 16.636 1.379 1.00 83.00 277 ALA A N 1
ATOM 2133 C CA . ALA A 1 277 ? 2.314 16.103 2.651 1.00 83.00 277 ALA A CA 1
ATOM 2134 C C . ALA A 1 277 ? 3.276 17.083 3.324 1.00 83.00 277 ALA A C 1
ATOM 2136 O O . ALA A 1 277 ? 4.183 17.613 2.686 1.00 83.00 277 ALA A O 1
ATOM 2137 N N . PHE A 1 278 ? 3.079 17.308 4.616 1.00 81.19 278 PHE A N 1
ATOM 2138 C CA . PHE A 1 278 ? 3.892 18.186 5.440 1.00 81.19 278 PHE A CA 1
ATOM 2139 C C . PHE A 1 278 ? 4.504 17.434 6.615 1.00 81.19 278 PHE A C 1
ATOM 2141 O O . PHE A 1 278 ? 4.021 16.396 7.078 1.00 81.19 278 PHE A O 1
ATOM 2148 N N . ARG A 1 279 ? 5.553 18.051 7.152 1.00 70.50 279 ARG A N 1
ATOM 2149 C CA . ARG A 1 279 ? 6.057 17.780 8.495 1.00 70.50 279 ARG A CA 1
ATOM 2150 C C . ARG A 1 279 ? 4.981 18.185 9.499 1.00 70.50 279 ARG A C 1
ATOM 2152 O O . ARG A 1 279 ? 4.425 19.279 9.392 1.00 70.50 279 ARG A O 1
ATOM 2159 N N . SER A 1 280 ? 4.697 17.341 10.489 1.00 63.81 280 SER A N 1
ATOM 2160 C CA . SER A 1 280 ? 4.012 17.839 11.681 1.00 63.81 280 SER A CA 1
ATOM 2161 C C . SER A 1 280 ? 4.912 18.892 12.332 1.00 63.81 280 SER A C 1
ATOM 2163 O O . SER A 1 280 ? 6.085 18.621 12.583 1.00 63.81 280 SER A O 1
ATOM 2165 N N . ALA A 1 281 ? 4.374 20.086 12.597 1.00 50.53 281 ALA A N 1
ATOM 2166 C CA . ALA A 1 281 ? 5.116 21.229 13.140 1.00 50.53 281 ALA A CA 1
ATOM 2167 C C . ALA A 1 281 ? 5.744 20.958 14.521 1.00 50.53 281 ALA A C 1
ATOM 2169 O O . ALA A 1 281 ? 6.492 21.787 15.029 1.00 50.53 281 ALA A O 1
ATOM 2170 N N . SER A 1 282 ? 5.408 19.825 15.144 1.00 54.44 282 SER A N 1
ATOM 2171 C CA . SER A 1 282 ? 5.669 19.602 16.553 1.00 54.44 282 SER A CA 1
ATOM 2172 C C . SER A 1 282 ? 7.022 18.990 16.892 1.00 54.44 282 SER A C 1
ATOM 2174 O O . SER A 1 282 ? 7.522 19.444 17.904 1.00 54.44 282 SER A O 1
ATOM 2176 N N . PHE A 1 283 ? 7.627 18.005 16.194 1.00 50.81 283 PHE A N 1
ATOM 2177 C CA . PHE A 1 283 ? 8.737 17.304 16.887 1.00 50.81 283 PHE A CA 1
ATOM 2178 C C . PHE A 1 283 ? 9.891 16.591 16.170 1.00 50.81 283 PHE A C 1
ATOM 2180 O O . PHE A 1 283 ? 10.772 16.180 16.909 1.00 50.81 283 PHE A O 1
ATOM 2187 N N . MET A 1 284 ? 10.029 16.447 14.847 1.00 59.94 284 MET A N 1
ATOM 2188 C CA . MET A 1 284 ? 11.262 15.800 14.334 1.00 59.94 284 MET A CA 1
ATOM 2189 C C . MET A 1 284 ? 11.698 16.325 12.965 1.00 59.94 284 MET A C 1
ATOM 2191 O O . MET A 1 284 ? 11.162 15.901 11.942 1.00 59.94 284 MET A O 1
ATOM 2195 N N . GLU A 1 285 ? 12.718 17.195 12.936 1.00 61.56 285 GLU A N 1
ATOM 2196 C CA . GLU A 1 285 ? 13.547 17.377 11.728 1.00 61.56 285 GLU A CA 1
ATOM 2197 C C . GLU A 1 285 ? 14.066 16.019 11.227 1.00 61.56 285 GLU A C 1
ATOM 2199 O O . GLU A 1 285 ? 14.082 15.770 10.019 1.00 61.56 285 GLU A O 1
ATOM 2204 N N . ASP A 1 286 ? 14.341 15.111 12.169 1.00 72.12 286 ASP A N 1
ATOM 2205 C CA . ASP A 1 286 ? 14.788 13.744 11.927 1.00 72.12 286 ASP A CA 1
ATOM 2206 C C . ASP A 1 286 ? 13.782 12.919 11.122 1.00 72.12 286 ASP A C 1
ATOM 2208 O O . ASP A 1 286 ? 14.195 12.097 10.319 1.00 72.12 286 ASP A O 1
ATOM 2212 N N . LEU A 1 287 ? 12.467 13.154 11.222 1.00 81.44 287 LEU A N 1
ATOM 2213 C CA . LEU A 1 287 ? 11.488 12.285 10.557 1.00 81.44 287 LEU A CA 1
ATOM 2214 C C . LEU A 1 287 ? 11.695 12.255 9.039 1.00 81.44 287 LEU A C 1
ATOM 2216 O O . LEU A 1 287 ? 11.690 11.184 8.453 1.00 81.44 287 LEU A O 1
ATOM 2220 N N . PHE A 1 288 ? 11.897 13.398 8.381 1.00 82.56 288 PHE A N 1
ATOM 2221 C CA . PHE A 1 288 ? 12.127 13.398 6.928 1.00 82.56 288 PHE A CA 1
ATOM 2222 C C . PHE A 1 288 ? 13.465 12.771 6.551 1.00 82.56 288 PHE A C 1
ATOM 2224 O O . PHE A 1 288 ? 13.549 12.139 5.498 1.00 82.56 288 PHE A O 1
ATOM 2231 N N . LEU A 1 289 ? 14.480 12.958 7.397 1.00 87.25 289 LEU A N 1
ATOM 2232 C CA . LEU A 1 289 ? 15.777 12.324 7.221 1.00 87.25 289 LEU A CA 1
ATOM 2233 C C . LEU A 1 289 ? 15.604 10.804 7.277 1.00 87.25 289 LEU A C 1
ATOM 2235 O O . LEU A 1 289 ? 15.939 10.124 6.319 1.00 87.25 289 LEU A O 1
ATOM 2239 N N . GLU A 1 290 ? 14.933 10.301 8.305 1.00 90.50 290 GLU A N 1
ATOM 2240 C CA . GLU A 1 290 ? 14.625 8.887 8.533 1.00 90.50 290 GLU A CA 1
ATOM 2241 C C . GLU A 1 290 ? 13.755 8.292 7.416 1.00 90.50 290 GLU A C 1
ATOM 2243 O O . GLU A 1 290 ? 14.059 7.223 6.884 1.00 90.50 290 GLU A O 1
ATOM 2248 N N . LEU A 1 291 ? 12.717 9.020 6.977 1.00 91.31 291 LEU A N 1
ATOM 2249 C CA . LEU A 1 291 ? 11.899 8.650 5.817 1.00 91.31 291 LEU A CA 1
ATOM 2250 C C . LEU A 1 291 ? 12.735 8.550 4.537 1.00 91.31 291 LEU A C 1
ATOM 2252 O O . LEU A 1 291 ? 12.409 7.757 3.659 1.00 91.31 291 LEU A O 1
ATOM 2256 N N . SER A 1 292 ? 13.775 9.372 4.381 1.00 92.69 292 SER A N 1
ATOM 2257 C CA . SER A 1 292 ? 14.662 9.301 3.220 1.00 92.69 292 SER A CA 1
ATOM 2258 C C . SER A 1 292 ? 15.785 8.280 3.384 1.00 92.69 292 SER A C 1
ATOM 2260 O O . SER A 1 292 ? 16.224 7.701 2.393 1.00 92.69 292 SER A O 1
ATOM 2262 N N . ASP A 1 293 ? 16.221 8.004 4.605 1.00 93.25 293 ASP A N 1
ATOM 2263 C CA . ASP A 1 293 ? 17.390 7.177 4.893 1.00 93.25 293 ASP A CA 1
ATOM 2264 C C . ASP A 1 293 ? 17.027 5.691 4.883 1.00 93.25 293 ASP A C 1
ATOM 2266 O O . ASP A 1 293 ? 17.770 4.885 4.323 1.00 93.25 293 ASP A O 1
ATOM 2270 N N . HIS A 1 294 ? 15.837 5.339 5.372 1.00 93.12 294 HIS A N 1
ATOM 2271 C CA . HIS A 1 294 ? 15.396 3.953 5.500 1.00 93.12 294 HIS A CA 1
ATOM 2272 C C . HIS A 1 294 ? 14.310 3.589 4.483 1.00 93.12 294 HIS A C 1
ATOM 2274 O O . HIS A 1 294 ? 13.208 4.145 4.475 1.00 93.12 294 HIS A O 1
ATOM 2280 N N . VAL A 1 295 ? 14.601 2.596 3.641 1.00 94.00 295 VAL A N 1
ATOM 2281 C CA . VAL A 1 295 ? 13.712 2.150 2.556 1.00 94.00 295 VAL A CA 1
ATOM 2282 C C . VAL A 1 295 ? 12.386 1.583 3.085 1.00 94.00 295 VAL A C 1
ATOM 2284 O O . VAL A 1 295 ? 11.331 1.808 2.492 1.00 94.00 295 VAL A O 1
ATOM 2287 N N . GLU A 1 296 ? 12.413 0.913 4.235 1.00 94.62 296 GLU A N 1
ATOM 2288 C CA . GLU A 1 296 ? 11.248 0.321 4.892 1.00 94.62 296 GLU A CA 1
ATOM 2289 C C . GLU A 1 296 ? 10.341 1.389 5.511 1.00 94.62 296 GLU A C 1
ATOM 2291 O O . GLU A 1 296 ? 9.116 1.313 5.403 1.00 94.62 296 GLU A O 1
ATOM 2296 N N . ILE A 1 297 ? 10.929 2.413 6.140 1.00 95.00 297 ILE A N 1
ATOM 2297 C CA . ILE A 1 297 ? 10.163 3.529 6.712 1.00 95.00 297 ILE A CA 1
ATOM 2298 C C . ILE A 1 297 ? 9.544 4.354 5.579 1.00 95.00 297 ILE A C 1
ATOM 2300 O O . ILE A 1 297 ? 8.370 4.717 5.646 1.00 95.00 297 ILE A O 1
ATOM 2304 N N . PHE A 1 298 ? 10.290 4.578 4.493 1.00 95.75 298 PHE A N 1
ATOM 2305 C CA . PHE A 1 298 ? 9.759 5.203 3.286 1.00 95.75 298 PHE A CA 1
ATOM 2306 C C . PHE A 1 298 ? 8.558 4.438 2.721 1.00 95.75 298 PHE A C 1
ATOM 2308 O O . PHE A 1 298 ? 7.515 5.032 2.448 1.00 95.75 298 PHE A O 1
ATOM 2315 N N . ALA A 1 299 ? 8.676 3.115 2.578 1.00 95.31 299 ALA A N 1
ATOM 2316 C CA . ALA A 1 299 ? 7.586 2.272 2.097 1.00 95.31 299 ALA A CA 1
ATOM 2317 C C . ALA A 1 299 ? 6.342 2.394 2.995 1.00 95.31 299 ALA A C 1
ATOM 2319 O O . ALA A 1 299 ? 5.236 2.591 2.486 1.00 95.31 299 ALA A O 1
ATOM 2320 N N . ALA A 1 300 ? 6.523 2.381 4.320 1.00 96.69 300 ALA A N 1
ATOM 2321 C CA . ALA A 1 300 ? 5.449 2.613 5.282 1.00 96.69 300 ALA A CA 1
ATOM 2322 C C . ALA A 1 300 ? 4.830 4.022 5.152 1.00 96.69 300 ALA A C 1
ATOM 2324 O O . ALA A 1 300 ? 3.608 4.163 5.194 1.00 96.69 300 ALA A O 1
ATOM 2325 N N . ALA A 1 301 ? 5.627 5.070 4.919 1.00 96.12 301 ALA A N 1
ATOM 2326 C CA . ALA A 1 301 ? 5.114 6.426 4.703 1.00 96.12 301 ALA A CA 1
ATOM 2327 C C . ALA A 1 301 ? 4.269 6.540 3.430 1.00 96.12 301 ALA A C 1
ATOM 2329 O O . ALA A 1 301 ? 3.203 7.159 3.452 1.00 96.12 301 ALA A O 1
ATOM 2330 N N . ILE A 1 302 ? 4.709 5.919 2.333 1.00 96.00 302 ILE A N 1
ATOM 2331 C CA . ILE A 1 302 ? 3.955 5.889 1.076 1.00 96.00 302 ILE A CA 1
ATOM 2332 C C . ILE A 1 302 ? 2.679 5.039 1.208 1.00 96.00 302 ILE A C 1
ATOM 2334 O O . ILE A 1 302 ? 1.637 5.393 0.647 1.00 96.00 302 ILE A O 1
ATOM 2338 N N . ALA A 1 303 ? 2.710 3.960 1.996 1.00 95.81 303 ALA A N 1
ATOM 2339 C CA . ALA A 1 303 ? 1.510 3.203 2.349 1.00 95.81 303 ALA A CA 1
ATOM 2340 C C . ALA A 1 303 ? 0.501 4.084 3.109 1.00 95.81 303 ALA A C 1
ATOM 2342 O O . ALA A 1 303 ? -0.657 4.181 2.702 1.00 95.81 303 ALA A O 1
ATOM 2343 N N . ALA A 1 304 ? 0.946 4.810 4.143 1.00 95.62 304 ALA A N 1
ATOM 2344 C CA . ALA A 1 304 ? 0.099 5.750 4.884 1.00 95.62 304 ALA A CA 1
ATOM 2345 C C . ALA A 1 304 ? -0.471 6.848 3.968 1.00 95.62 304 ALA A C 1
ATOM 2347 O O . ALA A 1 304 ? -1.649 7.200 4.041 1.00 95.62 304 ALA A O 1
ATOM 2348 N N . MET A 1 305 ? 0.353 7.354 3.049 1.00 94.69 305 MET A N 1
ATOM 2349 C CA . MET A 1 305 ? -0.057 8.340 2.055 1.00 94.69 305 MET A CA 1
ATOM 2350 C C . MET A 1 305 ? -1.124 7.803 1.098 1.00 94.69 305 MET A C 1
ATOM 2352 O O . MET A 1 305 ? -2.021 8.543 0.706 1.00 94.69 305 MET A O 1
ATOM 2356 N N . SER A 1 306 ? -1.092 6.513 0.769 1.00 93.06 306 SER A N 1
ATOM 2357 C CA . SER A 1 306 ? -2.141 5.876 -0.034 1.00 93.06 306 SER A CA 1
ATOM 2358 C C . SER A 1 306 ? -3.478 5.854 0.716 1.00 93.06 306 SER A C 1
ATOM 2360 O O . SER A 1 306 ? -4.509 6.202 0.144 1.00 93.06 306 SER A O 1
ATOM 2362 N N . GLY A 1 307 ? -3.469 5.552 2.020 1.00 92.69 307 GLY A N 1
ATOM 2363 C CA . GLY A 1 307 ? -4.663 5.654 2.867 1.00 92.69 307 GLY A CA 1
ATOM 2364 C C . GLY A 1 307 ? -5.208 7.082 2.967 1.00 92.69 307 GLY A C 1
ATOM 2365 O O . GLY A 1 307 ? -6.415 7.292 2.883 1.00 92.69 307 GLY A O 1
ATOM 2366 N N . TRP A 1 308 ? -4.334 8.087 3.053 1.00 92.88 308 TRP A N 1
ATOM 2367 C CA . 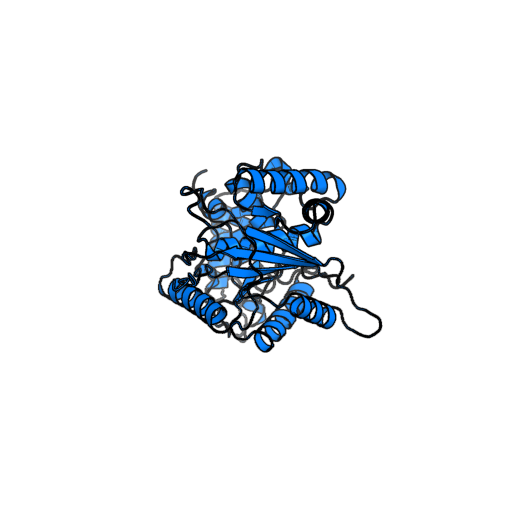TRP A 1 308 ? -4.736 9.494 2.938 1.00 92.88 308 TRP A CA 1
ATOM 2368 C C . TRP A 1 308 ? -5.348 9.822 1.570 1.00 92.88 308 TRP A C 1
ATOM 2370 O O . TRP A 1 308 ? -6.390 10.483 1.491 1.00 92.88 308 TRP A O 1
ATOM 2380 N N . GLY A 1 309 ? -4.728 9.331 0.496 1.00 91.19 309 GLY A N 1
ATOM 2381 C CA . GLY A 1 309 ? -5.209 9.503 -0.867 1.00 91.19 309 GLY A CA 1
ATOM 2382 C C . GLY A 1 309 ? -6.590 8.886 -1.069 1.00 91.19 309 GLY A C 1
ATOM 2383 O O . GLY A 1 309 ? -7.430 9.488 -1.732 1.00 91.19 309 GLY A O 1
ATOM 2384 N N . LEU A 1 310 ? -6.881 7.751 -0.428 1.00 88.12 310 LEU A N 1
ATOM 2385 C CA . LEU A 1 310 ? -8.217 7.156 -0.422 1.00 88.12 310 LEU A CA 1
ATOM 2386 C C . LEU A 1 310 ? -9.261 8.126 0.148 1.00 88.12 310 LEU A C 1
ATOM 2388 O O . LEU A 1 310 ? -10.291 8.348 -0.483 1.00 88.12 310 LEU A O 1
ATOM 2392 N N . VAL A 1 311 ? -9.001 8.738 1.305 1.00 87.50 311 VAL A N 1
ATOM 2393 C CA . VAL A 1 311 ? -9.960 9.650 1.960 1.00 87.50 311 VAL A CA 1
ATOM 2394 C C . VAL A 1 311 ? -10.199 10.922 1.140 1.00 87.50 311 VAL A C 1
ATOM 2396 O O . VAL A 1 311 ? -11.316 11.441 1.107 1.00 87.50 311 VAL A O 1
ATOM 2399 N N . ASN A 1 312 ? -9.170 11.390 0.432 1.00 86.25 312 ASN A N 1
ATOM 2400 C CA . ASN A 1 312 ? -9.215 12.611 -0.375 1.00 86.25 312 ASN A CA 1
ATOM 2401 C C . ASN A 1 312 ? -9.624 12.374 -1.840 1.00 86.25 312 ASN A C 1
ATOM 2403 O O . ASN A 1 312 ? -9.655 13.323 -2.621 1.00 86.25 312 ASN A O 1
ATOM 2407 N N . GLY A 1 313 ? -9.938 11.135 -2.235 1.00 85.50 313 GLY A N 1
ATOM 2408 C CA . GLY A 1 313 ? -10.301 10.826 -3.621 1.00 85.50 313 GLY A CA 1
ATOM 2409 C C . GLY A 1 313 ? -9.143 10.980 -4.610 1.00 85.50 313 GLY A C 1
ATOM 2410 O O . GLY A 1 313 ? -9.365 11.334 -5.764 1.00 85.50 313 GLY A O 1
ATOM 2411 N N . LEU A 1 314 ? -7.913 10.762 -4.148 1.00 88.00 314 LEU A N 1
ATOM 2412 C CA . LEU A 1 314 ? -6.681 10.765 -4.942 1.00 88.00 314 LEU A CA 1
ATOM 2413 C C . LEU A 1 314 ? -6.146 9.355 -5.206 1.00 88.00 314 LEU A C 1
ATOM 2415 O O . LEU A 1 314 ? -5.327 9.173 -6.098 1.00 88.00 314 LEU A O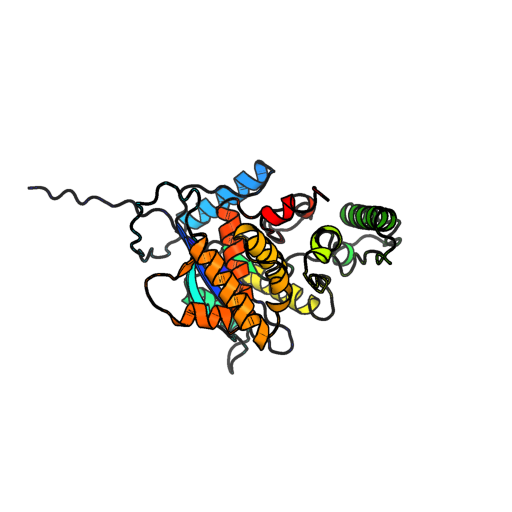 1
ATOM 2419 N N . CYS A 1 315 ? -6.613 8.356 -4.460 1.00 86.88 315 CYS A N 1
ATOM 2420 C CA . CYS A 1 315 ? -6.382 6.952 -4.775 1.00 86.88 315 CYS A CA 1
ATOM 2421 C C . CYS A 1 315 ? -7.692 6.291 -5.181 1.00 86.88 315 CYS A C 1
ATOM 2423 O O . CYS A 1 315 ? -8.713 6.458 -4.509 1.00 86.88 315 CYS A O 1
ATOM 2425 N N . ASP A 1 316 ? -7.625 5.508 -6.251 1.00 78.44 316 ASP A N 1
ATOM 2426 C CA . ASP A 1 316 ? -8.714 4.659 -6.698 1.00 78.44 316 ASP A CA 1
ATOM 2427 C C . ASP A 1 316 ? -8.572 3.252 -6.133 1.00 78.44 316 ASP A C 1
ATOM 2429 O O . ASP A 1 316 ? -7.472 2.722 -5.940 1.00 78.44 316 ASP A O 1
ATOM 2433 N N . ILE A 1 317 ? -9.732 2.635 -5.939 1.00 71.19 317 ILE A N 1
ATOM 2434 C CA . ILE A 1 317 ? -9.870 1.191 -5.820 1.00 71.19 317 ILE A CA 1
ATOM 2435 C C . ILE A 1 317 ? -10.496 0.734 -7.119 1.00 71.19 317 ILE A C 1
ATOM 2437 O O . ILE A 1 317 ? -11.609 1.138 -7.453 1.00 71.19 317 ILE A O 1
ATOM 2441 N N . GLN A 1 318 ? -9.770 -0.088 -7.862 1.00 67.44 318 GLN A N 1
ATOM 2442 C CA . GLN A 1 318 ? -10.278 -0.650 -9.103 1.00 67.44 318 GLN A CA 1
ATOM 2443 C C . GLN A 1 318 ? -11.322 -1.729 -8.763 1.00 67.44 318 GLN A C 1
ATOM 2445 O O . GLN A 1 318 ? -10.957 -2.761 -8.189 1.00 67.44 318 GLN A O 1
ATOM 2450 N N . PRO A 1 319 ? -12.612 -1.527 -9.107 1.00 55.59 319 PRO A N 1
ATOM 2451 C CA . PRO A 1 319 ? -13.698 -2.432 -8.716 1.00 55.59 319 PRO A CA 1
ATOM 2452 C C . PRO A 1 319 ? -13.521 -3.853 -9.255 1.00 55.59 319 PRO A C 1
ATOM 2454 O O . PRO A 1 319 ? -14.016 -4.806 -8.661 1.00 55.59 319 PRO A O 1
ATOM 2457 N N . VAL A 1 320 ? -12.764 -4.004 -10.349 1.00 59.91 320 VAL A N 1
ATOM 2458 C CA . VAL A 1 320 ? -12.444 -5.298 -10.969 1.00 59.91 320 VAL A CA 1
ATOM 2459 C C . VAL A 1 320 ? -11.731 -6.259 -10.005 1.00 59.91 320 VAL A C 1
ATOM 2461 O O . VAL A 1 320 ? -11.729 -7.467 -10.227 1.00 59.91 320 VAL A O 1
ATOM 2464 N N . PHE A 1 321 ? -11.156 -5.744 -8.912 1.00 62.25 321 PHE A N 1
ATOM 2465 C CA . PHE A 1 321 ? -10.496 -6.542 -7.877 1.00 62.25 321 PHE A CA 1
ATOM 2466 C C . PHE A 1 321 ? -11.386 -6.855 -6.663 1.00 62.25 321 PHE A C 1
ATOM 2468 O O . PHE A 1 321 ? -10.947 -7.585 -5.778 1.00 62.25 321 PHE A O 1
ATOM 2475 N N . VAL A 1 322 ? -12.614 -6.326 -6.603 1.00 57.41 322 VAL A N 1
ATOM 2476 C CA . VAL A 1 322 ? -13.459 -6.336 -5.392 1.00 57.41 322 VAL A CA 1
ATOM 2477 C C . VAL A 1 322 ? -14.395 -7.556 -5.316 1.00 57.41 322 VAL A C 1
ATOM 2479 O O . VAL A 1 322 ? -14.889 -7.886 -4.240 1.00 57.41 322 VAL A O 1
ATOM 2482 N N . ASP A 1 323 ? -14.594 -8.299 -6.406 1.00 52.28 323 ASP A N 1
ATOM 2483 C CA . ASP A 1 323 ? -15.573 -9.397 -6.448 1.00 52.28 323 ASP A CA 1
ATOM 2484 C C . ASP A 1 323 ? -14.974 -10.768 -6.061 1.00 52.28 323 ASP A C 1
ATOM 2486 O O . ASP A 1 323 ? -14.766 -11.639 -6.910 1.00 52.28 323 ASP A O 1
ATOM 2490 N N . GLN A 1 324 ? -14.609 -10.953 -4.779 1.00 53.22 324 GLN A N 1
ATOM 2491 C CA . GLN A 1 324 ? -13.927 -12.182 -4.314 1.00 53.22 324 GLN A CA 1
ATOM 2492 C C . GLN A 1 324 ? -14.438 -12.815 -3.009 1.00 53.22 324 GLN A C 1
ATOM 2494 O O . GLN A 1 324 ? -13.660 -13.463 -2.311 1.00 53.22 324 GLN A O 1
ATOM 2499 N N . GLY A 1 325 ? -15.714 -12.663 -2.640 1.00 51.53 325 GLY A N 1
ATOM 2500 C CA . GLY A 1 325 ? -16.275 -13.413 -1.498 1.00 51.53 325 GLY A CA 1
ATOM 2501 C C . GLY A 1 325 ? -15.498 -13.248 -0.179 1.00 51.53 325 GLY A C 1
ATOM 2502 O O . GLY A 1 325 ? -15.445 -14.170 0.635 1.00 51.53 325 GLY A O 1
ATOM 2503 N N . LEU A 1 326 ? -14.846 -12.096 0.010 1.00 54.84 326 LEU A N 1
ATOM 2504 C CA . LEU A 1 326 ? -14.055 -11.804 1.200 1.00 54.84 326 LEU A CA 1
ATOM 2505 C C . LEU A 1 326 ? -14.976 -11.544 2.391 1.00 54.84 326 LEU A C 1
ATOM 2507 O O . LEU A 1 326 ? -16.054 -10.968 2.248 1.00 54.84 326 LEU A O 1
ATOM 2511 N N . ALA A 1 327 ? -14.523 -11.936 3.585 1.00 53.44 327 ALA A N 1
ATOM 2512 C CA . ALA A 1 327 ? -15.248 -11.688 4.832 1.00 53.44 327 ALA A CA 1
ATOM 2513 C C . ALA A 1 327 ? -15.425 -10.184 5.122 1.00 53.44 327 ALA A C 1
ATOM 2515 O O . ALA A 1 327 ? -16.366 -9.790 5.809 1.00 53.44 327 ALA A O 1
ATOM 2516 N N . ASP A 1 328 ? -14.537 -9.348 4.580 1.00 63.41 328 ASP A N 1
ATOM 2517 C CA . ASP A 1 328 ? -14.654 -7.898 4.586 1.00 63.41 328 ASP A CA 1
ATOM 2518 C C . ASP A 1 328 ? -14.494 -7.374 3.146 1.00 63.41 328 ASP A C 1
ATOM 2520 O O . ASP A 1 328 ? -13.427 -7.565 2.560 1.00 63.41 328 ASP A O 1
ATOM 2524 N N . PRO A 1 329 ? -15.507 -6.697 2.569 1.00 58.03 329 PRO A N 1
ATOM 2525 C CA . PRO A 1 329 ? -15.438 -6.176 1.204 1.00 58.03 329 PRO A CA 1
ATOM 2526 C C . PRO A 1 329 ? -14.354 -5.113 1.005 1.00 58.03 329 PRO A C 1
ATOM 2528 O O . PRO A 1 329 ? -14.070 -4.790 -0.141 1.00 58.03 329 PRO A O 1
ATOM 2531 N N . LEU A 1 330 ? -13.778 -4.557 2.083 1.00 62.72 330 LEU A N 1
ATOM 2532 C CA . LEU A 1 330 ? -12.692 -3.570 2.028 1.00 62.72 330 LEU A CA 1
ATOM 2533 C C . LEU A 1 330 ? -11.290 -4.195 2.147 1.00 62.72 330 LEU A C 1
ATOM 2535 O O . LEU A 1 330 ? -10.291 -3.520 1.898 1.00 62.72 330 LEU A O 1
ATOM 2539 N N . GLN A 1 331 ? -11.200 -5.463 2.557 1.00 64.69 331 GLN A N 1
ATOM 2540 C CA . GLN A 1 331 ? -9.925 -6.165 2.686 1.00 64.69 331 GLN A CA 1
ATOM 2541 C C . GLN A 1 331 ? -9.408 -6.516 1.283 1.00 64.69 331 GLN A C 1
ATOM 2543 O O . GLN A 1 331 ? -10.175 -6.973 0.445 1.00 64.69 331 GLN A O 1
ATOM 2548 N N . GLY A 1 332 ? -8.120 -6.292 0.996 1.00 61.16 332 GLY A N 1
ATOM 2549 C CA . GLY A 1 332 ? -7.540 -6.655 -0.312 1.00 61.16 332 GLY A CA 1
ATOM 2550 C C . GLY A 1 332 ? -7.528 -5.572 -1.380 1.00 61.16 332 GLY A C 1
ATOM 2551 O O . GLY A 1 332 ? -7.154 -5.840 -2.520 1.00 61.16 332 GLY A O 1
ATOM 2552 N N . TRP A 1 333 ? -7.949 -4.358 -1.048 1.00 70.25 333 TRP A N 1
ATOM 2553 C CA . TRP A 1 333 ? -7.952 -3.260 -2.002 1.00 70.25 333 TRP A CA 1
ATOM 2554 C C . TRP A 1 333 ? -6.549 -2.728 -2.210 1.00 70.25 333 TRP A C 1
ATOM 2556 O O . TRP A 1 333 ? -6.052 -2.006 -1.354 1.00 70.25 333 TRP A O 1
ATOM 2566 N N . ALA A 1 334 ? -5.935 -3.052 -3.345 1.00 73.81 334 ALA A N 1
ATOM 2567 C CA . ALA A 1 334 ? -4.699 -2.410 -3.756 1.00 73.81 334 ALA A CA 1
ATOM 2568 C C . ALA A 1 334 ? -4.985 -0.949 -4.134 1.00 73.81 334 ALA A C 1
ATOM 2570 O O . ALA A 1 334 ? -5.598 -0.667 -5.167 1.00 73.81 334 ALA A O 1
ATOM 2571 N N . LEU A 1 335 ? -4.557 -0.020 -3.279 1.00 81.38 335 LEU A N 1
ATOM 2572 C CA . LEU A 1 335 ? -4.706 1.410 -3.538 1.00 81.38 335 LEU A CA 1
ATOM 2573 C C . LEU A 1 335 ? -3.724 1.875 -4.615 1.00 81.38 335 LEU A C 1
ATOM 2575 O O . LEU A 1 335 ? -2.511 1.688 -4.489 1.00 81.38 335 LEU A O 1
ATOM 2579 N N . VAL A 1 336 ? -4.254 2.524 -5.653 1.00 81.75 336 VAL A N 1
ATOM 2580 C CA . VAL A 1 336 ? -3.461 3.090 -6.749 1.00 81.75 336 VAL A CA 1
ATOM 2581 C C . VAL A 1 336 ? -3.783 4.581 -6.886 1.00 81.75 336 VAL A C 1
ATOM 2583 O O . VAL A 1 336 ? -4.954 4.924 -7.055 1.00 81.75 336 VAL A O 1
ATOM 2586 N N . PRO A 1 337 ? -2.792 5.490 -6.820 1.00 86.25 337 PRO A N 1
ATOM 2587 C CA . PRO A 1 337 ? -3.007 6.904 -7.126 1.00 86.25 337 PRO A CA 1
ATOM 2588 C C . PRO A 1 337 ? -3.654 7.110 -8.505 1.00 86.25 337 PRO A C 1
ATOM 2590 O O . PRO A 1 337 ? -3.268 6.462 -9.481 1.00 86.25 337 PRO A O 1
ATOM 2593 N N . ARG A 1 338 ? -4.633 8.015 -8.590 1.00 84.06 338 ARG A N 1
ATOM 2594 C CA . ARG A 1 338 ? -5.455 8.271 -9.789 1.00 84.06 338 ARG A CA 1
ATOM 2595 C C . ARG A 1 338 ? -4.637 8.613 -11.024 1.00 84.06 338 ARG A C 1
ATOM 2597 O O . ARG A 1 338 ? -4.984 8.209 -12.131 1.00 84.06 338 ARG A O 1
ATOM 2604 N N . GLU A 1 339 ? -3.528 9.310 -10.832 1.00 82.62 339 GLU A N 1
ATOM 2605 C CA . GLU A 1 339 ? -2.646 9.744 -11.909 1.00 82.62 339 GLU A CA 1
ATOM 2606 C C . GLU A 1 339 ? -2.106 8.549 -12.699 1.00 82.62 339 GLU A C 1
ATOM 2608 O O . GLU A 1 339 ? -2.012 8.619 -13.925 1.00 82.62 339 GLU A O 1
ATOM 2613 N N . LEU A 1 340 ? -1.848 7.416 -12.033 1.00 79.50 340 LEU A N 1
ATOM 2614 C CA . LEU A 1 340 ? -1.452 6.179 -12.711 1.00 79.50 340 LEU A CA 1
ATOM 2615 C C . LEU A 1 340 ? -2.577 5.588 -13.549 1.00 79.50 340 LEU A C 1
ATOM 2617 O O . LEU A 1 340 ? -2.323 5.104 -14.652 1.00 79.50 340 LEU A O 1
ATOM 2621 N N . ALA A 1 341 ? -3.814 5.627 -13.050 1.00 72.56 341 ALA A N 1
ATOM 2622 C CA . ALA A 1 341 ? -4.957 5.098 -13.784 1.00 72.56 341 ALA A CA 1
ATOM 2623 C C . ALA A 1 341 ? -5.128 5.838 -15.122 1.00 72.56 341 ALA A C 1
ATOM 2625 O O . ALA A 1 341 ? -5.335 5.201 -16.163 1.00 72.56 341 ALA A O 1
ATOM 2626 N N . THR A 1 342 ? -4.944 7.163 -15.106 1.00 75.25 342 THR A N 1
ATOM 2627 C CA . THR A 1 342 ? -5.042 8.022 -16.293 1.00 75.25 342 THR A CA 1
ATOM 2628 C C . THR A 1 342 ? -3.840 7.940 -17.233 1.00 75.25 342 THR A C 1
ATOM 2630 O O . THR A 1 342 ? -4.018 8.096 -18.438 1.00 75.25 342 THR A O 1
ATOM 2633 N N . TYR A 1 343 ? -2.634 7.671 -16.720 1.00 72.50 343 TYR A N 1
ATOM 2634 C CA . TYR A 1 343 ? -1.395 7.853 -17.484 1.00 72.50 343 TYR A CA 1
ATOM 2635 C C . TYR A 1 343 ? -1.303 6.978 -18.741 1.00 72.50 343 TYR A C 1
ATOM 2637 O O . TYR A 1 343 ? -0.946 7.463 -19.806 1.00 72.50 343 TYR A O 1
ATOM 2645 N N . GLY A 1 344 ? -1.651 5.695 -18.669 1.00 58.19 344 GLY A N 1
ATOM 2646 C CA . GLY A 1 344 ? -1.363 4.799 -19.795 1.00 58.19 344 GLY A CA 1
ATOM 2647 C C . GLY A 1 344 ? -2.488 4.621 -20.832 1.00 58.19 344 GLY A C 1
ATOM 2648 O O . GLY A 1 344 ? -2.470 3.625 -21.540 1.00 58.19 344 GLY A O 1
ATOM 2649 N N . TRP A 1 345 ? -3.539 5.450 -20.863 1.00 49.03 345 TRP A N 1
ATOM 2650 C CA . TRP A 1 345 ? -4.573 5.352 -21.922 1.00 49.03 345 TRP A CA 1
ATOM 2651 C C . TRP A 1 345 ? -4.232 6.196 -23.168 1.00 49.03 345 TRP A C 1
ATOM 2653 O O . TRP A 1 345 ? -5.022 6.238 -24.105 1.00 49.03 345 TRP A O 1
ATOM 2663 N N . GLY A 1 346 ? -3.085 6.886 -23.172 1.00 46.12 346 GLY A N 1
ATOM 2664 C CA . GLY A 1 346 ? -2.773 7.939 -24.145 1.00 46.12 346 GLY A CA 1
ATOM 2665 C C . GLY A 1 346 ? -1.573 7.716 -25.068 1.00 46.12 346 GLY A C 1
ATOM 2666 O O . GLY A 1 346 ? -1.183 8.681 -25.723 1.00 46.12 346 GLY A O 1
ATOM 2667 N N . HIS A 1 347 ? -0.982 6.519 -25.135 1.00 40.03 347 HIS A N 1
ATOM 2668 C CA . HIS A 1 347 ? 0.155 6.245 -26.023 1.00 40.03 347 HIS A CA 1
ATOM 2669 C C . HIS A 1 347 ? -0.008 4.955 -26.810 1.00 40.03 347 HIS A C 1
ATOM 2671 O O . HIS A 1 347 ? -0.315 3.923 -26.172 1.00 40.03 347 HIS A O 1
#